Protein AF-A0A914ISB8-F1 (afdb_monomer)

Nearest PDB structures (foldseek):
  6ak3-assembly1_A  TM=4.353E-01  e=3.559E-01  Homo sapiens
  6ak3-assembly1_B  TM=4.414E-01  e=4.468E-01  Homo sapiens
  7aue-assembly1_R  TM=6.240E-01  e=4.555E+00  Homo sapiens

Secondary structure (DSSP, 8-state):
-HHHHHHHHHHHHHHHHHHHIIIIII-EEE-SSSSEEEE-SHHHHHHHHH-HHHHHHHHHHHHHHHHHHHHHHHHHHHHHHHHHHHHHH--HHHHHHHTSHHHHHHHHHHHHHHHHHHHHHHHHHBPPGGGHHHHHHHHHHHH-TTSSTT--TTPEEEEB-TT-HHHHHHHHHHHHHHHHHHHHHHHHHHHHHHHHHHTGGGS-HHHHHHHHHHHHHHHHHHHHHIIIIIHHHHHHHHHHHTT-TTHHHHHHHHHHHHHHHHHHHHHHHHHH-HHHHHHHIIIIIHHHHHH-GGG---GGGS-------------TTTTSS--

Sequence (323 aa):
MKEYRRFIALYTAFDGTLAFFLGILLQPRLYFPATGGVIQGVARDLYLWLGPEKGEPLVKMAMVGVVWMAVNVITCQDGALIYRFTVVATNQIYHDLIMRPIVVIVTVICDAFLCILFSVLCYISIADFKDVPQFQQVYLEMAGPHIFDGVPKDAIWIWYEQTGTKTLYFLTCILSGFLASEIFCLGLGFVILRTLKKNAANFSAKTYKLHQQLTILLILQLLTPIIFFIVPISASIFAMIFNLKYQKPADDIGFIFFSLYSSSNSSLTIIFVSPYRKFTWDHTFGLVTKWIPWCKRDTSLAVILPQKSTGFTINSQNMRNMN

Mean predicted aligned error: 8.87 Å

Foldseek 3Di:
DVVLVVLVVQLCVLVVQLCCLCPAVFVWQDQPPAQKTWGDHPLLVVCVVVDQVVSVVVNLVSVLSNLLSVLSNLLSLLLSLQCLLCVLLVDVVSNCVCPPVVVVVVSVVVSVVSSVVLSVLSSVQWDRQVCVVVVVVVCCVLVDDCPCPPPPPSIRMTGGDSPPPSSVVSVCCVLVVLVVSLVVSLVSLVVSLVSLVVCVVVDDPVRSVQSNLVSVLSNVLSCLCCQLPNVLNVVRVVCVVVVPPCNRVSSVVSVVSVVCSVVVNVVSCCVRPVVNVVVCCCPVVVVVCVVPVVPPDDCPPPDPDPPDPDDPPPPPPPPPPDD

Structure (mmCIF, N/CA/C/O backbone):
data_AF-A0A914ISB8-F1
#
_entry.id   AF-A0A914ISB8-F1
#
loop_
_atom_site.group_PDB
_atom_site.id
_atom_site.type_symbol
_atom_site.label_atom_id
_atom_site.label_alt_id
_atom_site.label_comp_id
_atom_site.label_asym_id
_atom_site.label_entity_id
_atom_site.label_seq_id
_atom_site.pdbx_PDB_ins_code
_atom_site.Cartn_x
_atom_site.Cartn_y
_atom_site.Cartn_z
_atom_site.occupancy
_atom_site.B_iso_or_equiv
_atom_site.auth_seq_id
_atom_site.auth_comp_id
_atom_site.auth_asym_id
_atom_site.auth_atom_id
_atom_site.pdbx_PDB_model_num
ATOM 1 N N . MET A 1 1 ? -22.670 4.017 12.597 1.00 67.50 1 MET A N 1
ATOM 2 C CA . MET A 1 1 ? -22.539 2.677 11.953 1.00 67.50 1 MET A CA 1
ATOM 3 C C . MET A 1 1 ? -22.679 2.702 10.431 1.00 67.50 1 MET A C 1
ATOM 5 O O . MET A 1 1 ? -21.858 2.067 9.782 1.00 67.50 1 MET A O 1
ATOM 9 N N . LYS A 1 2 ? -23.681 3.377 9.836 1.00 77.50 2 LYS A N 1
ATOM 10 C CA . LYS A 1 2 ? -23.822 3.433 8.363 1.00 77.50 2 LYS A CA 1
ATOM 11 C C . LYS A 1 2 ? -22.608 4.077 7.673 1.00 77.50 2 LYS A C 1
ATOM 13 O O . LYS A 1 2 ? -22.158 3.551 6.665 1.00 77.50 2 LYS A O 1
ATOM 18 N N . GLU A 1 3 ? -22.048 5.145 8.241 1.00 74.88 3 GLU A N 1
ATOM 19 C CA . GLU A 1 3 ? -20.885 5.846 7.667 1.00 74.88 3 GLU A CA 1
ATOM 20 C C . GLU A 1 3 ? -19.617 4.992 7.698 1.00 74.88 3 GLU A C 1
ATOM 22 O O . GLU A 1 3 ? -18.963 4.837 6.675 1.00 74.88 3 GLU A O 1
ATOM 27 N N . TYR A 1 4 ? -19.322 4.336 8.826 1.00 74.75 4 TYR A N 1
ATOM 28 C CA . TYR A 1 4 ? -18.159 3.448 8.940 1.00 74.75 4 TYR A CA 1
ATOM 29 C C . TYR A 1 4 ? -18.153 2.325 7.895 1.00 74.75 4 TYR A C 1
ATOM 31 O O . TYR A 1 4 ? -17.112 1.990 7.336 1.00 74.75 4 TYR A O 1
ATOM 39 N N . ARG A 1 5 ? -19.333 1.770 7.581 1.00 78.94 5 ARG A N 1
ATOM 40 C CA . ARG A 1 5 ? -19.468 0.750 6.531 1.00 78.94 5 ARG A CA 1
ATOM 41 C C . ARG A 1 5 ? -19.076 1.278 5.152 1.00 78.94 5 ARG A C 1
ATOM 43 O O . ARG A 1 5 ? -18.534 0.507 4.373 1.00 78.94 5 ARG A O 1
ATOM 50 N N . ARG A 1 6 ? -19.329 2.559 4.856 1.00 79.00 6 ARG A N 1
ATOM 51 C CA . ARG A 1 6 ? -18.928 3.177 3.582 1.00 79.00 6 ARG A CA 1
ATOM 52 C C . ARG A 1 6 ? -17.410 3.270 3.474 1.00 79.00 6 ARG A C 1
ATOM 54 O O . ARG A 1 6 ? -16.876 2.869 2.451 1.00 79.00 6 ARG A O 1
ATOM 61 N N . PHE A 1 7 ? -16.732 3.712 4.536 1.00 75.50 7 PHE A N 1
ATOM 62 C CA . PHE A 1 7 ? -15.266 3.778 4.565 1.00 75.50 7 PHE A CA 1
ATOM 63 C C . PHE A 1 7 ? -14.624 2.406 4.371 1.00 75.50 7 PHE A C 1
ATOM 65 O O . PHE A 1 7 ? -13.745 2.267 3.530 1.00 75.50 7 PHE A O 1
ATOM 72 N N . ILE A 1 8 ? -15.104 1.382 5.086 1.00 77.50 8 ILE A N 1
ATOM 73 C CA . ILE A 1 8 ? -14.599 0.014 4.902 1.00 77.50 8 ILE A CA 1
ATOM 74 C C . ILE A 1 8 ? -14.852 -0.470 3.474 1.00 77.50 8 ILE A C 1
ATOM 76 O O . ILE A 1 8 ? -13.946 -1.013 2.859 1.00 77.50 8 ILE A O 1
ATOM 80 N N . ALA A 1 9 ? -16.062 -0.280 2.940 1.00 80.56 9 ALA A N 1
ATOM 81 C CA . ALA A 1 9 ? -16.390 -0.743 1.595 1.00 80.56 9 ALA A CA 1
ATOM 82 C C . ALA A 1 9 ? -15.520 -0.070 0.522 1.00 80.56 9 ALA A C 1
ATOM 84 O O . ALA A 1 9 ? -15.045 -0.757 -0.376 1.00 80.56 9 ALA A O 1
ATOM 85 N N . LEU A 1 10 ? -15.283 1.242 0.637 1.00 81.25 10 LEU A N 1
ATOM 86 C CA . LEU A 1 10 ? -14.394 1.982 -0.261 1.00 81.25 10 LEU A CA 1
ATOM 87 C C . LEU A 1 10 ? -12.947 1.506 -0.133 1.00 81.25 10 LEU A C 1
ATOM 89 O O . LEU A 1 10 ? -12.339 1.179 -1.145 1.00 81.25 10 LEU A O 1
ATOM 93 N N . TYR A 1 11 ? -12.431 1.384 1.093 1.00 83.19 11 TYR A N 1
ATOM 94 C CA . TYR A 1 11 ? -11.090 0.854 1.341 1.00 83.19 11 TYR A CA 1
ATOM 95 C C . TYR A 1 11 ? -10.914 -0.533 0.714 1.00 83.19 11 TYR A C 1
ATOM 97 O O . TYR A 1 11 ? -9.984 -0.746 -0.051 1.00 83.19 11 TYR A O 1
ATOM 105 N N . THR A 1 12 ? -11.840 -1.461 0.971 1.00 82.12 12 THR A N 1
ATOM 106 C CA . THR A 1 12 ? -11.790 -2.816 0.408 1.00 82.12 12 THR A CA 1
ATOM 107 C C . THR A 1 12 ? -11.905 -2.815 -1.116 1.00 82.12 12 THR A C 1
ATOM 109 O O . THR A 1 12 ? -11.242 -3.614 -1.771 1.00 82.12 12 THR A O 1
ATOM 112 N N . ALA A 1 13 ? -12.718 -1.929 -1.700 1.00 84.12 13 ALA A N 1
ATOM 113 C CA . ALA A 1 13 ? -12.826 -1.806 -3.150 1.00 84.12 13 ALA A CA 1
ATOM 114 C C . ALA A 1 13 ? -11.521 -1.291 -3.776 1.00 84.12 13 ALA A C 1
ATOM 116 O O . ALA A 1 13 ? -11.059 -1.865 -4.762 1.00 84.12 13 ALA A O 1
ATOM 117 N N . PHE A 1 14 ? -10.905 -0.256 -3.200 1.00 86.88 14 PHE A N 1
ATOM 118 C CA . PHE A 1 14 ? -9.635 0.280 -3.690 1.00 86.88 14 PHE A CA 1
ATOM 119 C C . PHE A 1 14 ? -8.475 -0.689 -3.476 1.00 86.88 14 PHE A C 1
ATOM 121 O O . PHE A 1 14 ? -7.698 -0.889 -4.401 1.00 86.88 14 PHE A O 1
ATOM 128 N N . ASP A 1 15 ? -8.398 -1.350 -2.322 1.00 82.56 15 ASP A N 1
ATOM 129 C CA . ASP A 1 15 ? -7.378 -2.364 -2.034 1.00 82.56 15 ASP A CA 1
ATOM 130 C C . ASP A 1 15 ? -7.512 -3.571 -2.974 1.00 82.56 15 ASP A C 1
ATOM 132 O O . ASP A 1 15 ? -6.545 -3.993 -3.604 1.00 82.56 15 ASP A O 1
ATOM 136 N N . GLY A 1 16 ? -8.739 -4.062 -3.183 1.00 82.94 16 GLY A N 1
ATOM 137 C CA . GLY A 1 16 ? -9.014 -5.121 -4.155 1.00 82.94 16 GLY A CA 1
ATOM 138 C C . GLY A 1 16 ? -8.680 -4.714 -5.594 1.00 82.94 16 GLY A C 1
ATOM 139 O O . GLY A 1 16 ? -8.128 -5.512 -6.350 1.00 82.94 16 GLY A O 1
ATOM 140 N N . THR A 1 17 ? -8.958 -3.461 -5.968 1.00 86.31 17 THR A N 1
ATOM 141 C CA . THR A 1 17 ? -8.598 -2.922 -7.288 1.00 86.31 17 THR A CA 1
ATOM 142 C C . THR A 1 17 ? -7.082 -2.803 -7.430 1.00 86.31 17 THR A C 1
ATOM 144 O O . THR A 1 17 ? -6.529 -3.245 -8.431 1.00 86.31 17 THR A O 1
ATOM 147 N N . LEU A 1 18 ? -6.380 -2.292 -6.418 1.00 87.62 18 LEU A N 1
ATOM 148 C CA . LEU A 1 18 ? -4.920 -2.226 -6.395 1.00 87.62 18 LEU A CA 1
ATOM 149 C C . LEU A 1 18 ? -4.300 -3.624 -6.534 1.00 87.62 18 LEU A C 1
ATOM 151 O O . LEU A 1 18 ? -3.405 -3.822 -7.356 1.00 87.62 18 LEU A O 1
ATOM 155 N N . ALA A 1 19 ? -4.816 -4.605 -5.792 1.00 86.06 19 ALA A N 1
ATOM 156 C CA . ALA A 1 19 ? -4.387 -5.995 -5.884 1.00 86.06 19 ALA A CA 1
ATOM 157 C C . ALA A 1 19 ? -4.639 -6.589 -7.280 1.00 86.06 19 ALA A C 1
ATOM 159 O O . ALA A 1 19 ? -3.784 -7.305 -7.796 1.00 86.06 19 ALA A O 1
ATOM 160 N N . PHE A 1 20 ? -5.761 -6.260 -7.927 1.00 87.62 20 PHE A N 1
ATOM 161 C CA . PHE A 1 20 ? -6.026 -6.649 -9.316 1.00 87.62 20 PHE A CA 1
ATOM 162 C C . PHE A 1 20 ? -5.008 -6.031 -10.285 1.00 87.62 20 PHE A C 1
ATOM 164 O O . PHE A 1 20 ? -4.450 -6.735 -11.131 1.00 87.62 20 PHE A O 1
ATOM 171 N N . PHE A 1 21 ? -4.719 -4.733 -10.143 1.00 89.38 21 PHE A N 1
ATOM 172 C CA . PHE A 1 21 ? -3.740 -4.046 -10.984 1.00 89.38 21 PHE A CA 1
ATOM 173 C C . PHE A 1 21 ? -2.342 -4.655 -10.833 1.00 89.38 21 PHE A C 1
ATOM 175 O O . PHE A 1 21 ? -1.693 -4.965 -11.830 1.00 89.38 21 PHE A O 1
ATOM 182 N N . LEU A 1 22 ? -1.891 -4.876 -9.598 1.00 86.69 22 LEU A N 1
ATOM 183 C CA . LEU A 1 22 ? -0.565 -5.424 -9.320 1.00 86.69 22 LEU A CA 1
ATOM 184 C C . LEU A 1 22 ? -0.465 -6.917 -9.646 1.00 86.69 22 LEU A C 1
ATOM 186 O O . LEU A 1 22 ? 0.524 -7.340 -10.229 1.00 86.69 22 LEU A O 1
ATOM 190 N N . GLY A 1 23 ? -1.470 -7.718 -9.293 1.00 85.56 23 GLY A N 1
ATOM 191 C CA . GLY A 1 23 ? -1.405 -9.179 -9.359 1.00 85.56 23 GLY A CA 1
ATOM 192 C C . GLY A 1 23 ? -1.879 -9.802 -10.671 1.00 85.56 23 GLY A C 1
ATOM 193 O O . GLY A 1 23 ? -1.498 -10.933 -10.959 1.00 85.56 23 GLY A O 1
ATOM 194 N N . ILE A 1 24 ? -2.703 -9.108 -11.463 1.00 89.88 24 ILE A N 1
ATOM 195 C CA . ILE A 1 24 ? -3.269 -9.646 -12.714 1.00 89.88 24 ILE A CA 1
ATOM 196 C C . ILE A 1 24 ? -2.929 -8.743 -13.897 1.00 89.88 24 ILE A C 1
ATOM 198 O O . ILE A 1 24 ? -2.401 -9.221 -14.901 1.00 89.88 24 ILE A O 1
ATOM 202 N N . LEU A 1 25 ? -3.226 -7.444 -13.799 1.00 91.88 25 LEU A N 1
ATOM 203 C CA . LEU A 1 25 ? -3.089 -6.549 -14.948 1.00 91.88 25 LEU A CA 1
ATOM 204 C C . LEU A 1 25 ? -1.622 -6.313 -15.315 1.00 91.88 25 LEU A C 1
ATOM 206 O O . LEU A 1 25 ? -1.254 -6.468 -16.473 1.00 91.88 25 LEU A O 1
ATOM 210 N N . LEU A 1 26 ? -0.787 -5.943 -14.346 1.00 90.75 26 LEU A N 1
ATOM 211 C CA . LEU A 1 26 ? 0.604 -5.575 -14.600 1.00 90.75 26 LEU A CA 1
ATOM 212 C C . LEU A 1 26 ? 1.586 -6.691 -14.251 1.00 90.75 26 LEU A C 1
ATOM 214 O O . LEU A 1 26 ? 2.509 -6.930 -15.025 1.00 90.75 26 LEU A O 1
ATOM 218 N N . GLN A 1 27 ? 1.413 -7.360 -13.107 1.00 89.62 27 GLN A N 1
ATOM 219 C CA . GLN A 1 27 ? 2.428 -8.262 -12.540 1.0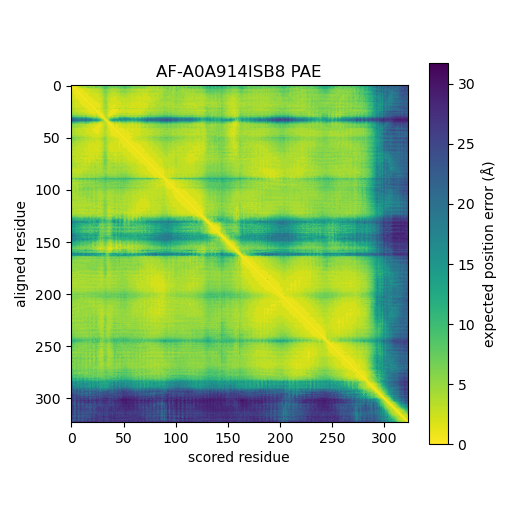0 89.62 27 GLN A CA 1
ATOM 220 C C . GLN A 1 27 ? 3.838 -7.667 -12.664 1.00 89.62 27 GLN A C 1
ATOM 222 O O . GLN A 1 27 ? 4.691 -8.229 -13.359 1.00 89.62 27 GLN A O 1
ATOM 227 N N . PRO A 1 28 ? 4.071 -6.475 -12.080 1.00 86.50 28 PRO A N 1
ATOM 228 C CA . PRO A 1 28 ? 5.339 -5.797 -12.242 1.00 86.50 28 PRO A CA 1
ATOM 229 C C . PRO A 1 28 ? 6.414 -6.584 -11.495 1.00 86.50 28 PRO A C 1
ATOM 231 O O . PRO A 1 28 ? 6.341 -6.780 -10.282 1.00 86.50 28 PRO A O 1
ATOM 234 N N . ARG A 1 29 ? 7.449 -7.001 -12.215 1.00 83.19 29 ARG A N 1
ATOM 235 C CA . ARG A 1 29 ? 8.690 -7.487 -11.624 1.00 83.19 29 ARG A CA 1
ATOM 236 C C . ARG A 1 29 ? 9.683 -6.339 -11.664 1.00 83.19 29 ARG A C 1
ATOM 238 O O . ARG A 1 29 ? 10.311 -6.072 -12.685 1.00 83.19 29 ARG A O 1
ATOM 245 N N . LEU A 1 30 ? 9.728 -5.609 -10.556 1.00 78.06 30 LEU A N 1
ATOM 246 C CA . LEU A 1 30 ? 10.648 -4.496 -10.366 1.00 78.06 30 LEU A CA 1
ATOM 247 C C . LEU A 1 30 ? 12.058 -5.054 -10.193 1.00 78.06 30 LEU A C 1
ATOM 249 O O . LEU A 1 30 ? 12.267 -5.956 -9.383 1.00 78.06 30 LEU A O 1
ATOM 253 N N . TYR A 1 31 ? 13.008 -4.513 -10.945 1.00 72.19 31 TYR A N 1
ATOM 254 C CA . TYR A 1 31 ? 14.418 -4.815 -10.751 1.00 72.19 31 TYR A CA 1
ATOM 255 C C . TYR A 1 31 ? 15.014 -3.650 -10.011 1.00 72.19 31 TYR A C 1
ATOM 257 O O . TYR A 1 31 ? 15.406 -2.679 -10.636 1.00 72.19 31 TYR A O 1
ATOM 265 N N . PHE A 1 32 ? 15.045 -3.704 -8.689 1.00 59.34 32 PHE A N 1
ATOM 266 C CA . PHE A 1 32 ? 15.733 -2.652 -7.972 1.00 59.34 32 PHE A CA 1
ATOM 267 C C . PHE A 1 32 ? 17.245 -2.771 -8.167 1.00 59.34 32 PHE A C 1
ATOM 269 O O . PHE A 1 32 ? 17.770 -3.640 -8.861 1.00 59.34 32 PHE A O 1
ATOM 276 N N . PRO A 1 33 ? 17.976 -1.765 -7.710 1.00 52.38 33 PRO A N 1
ATOM 277 C CA . PRO A 1 33 ? 17.785 -0.359 -8.005 1.00 52.38 33 PRO A CA 1
ATOM 278 C C . PRO A 1 33 ?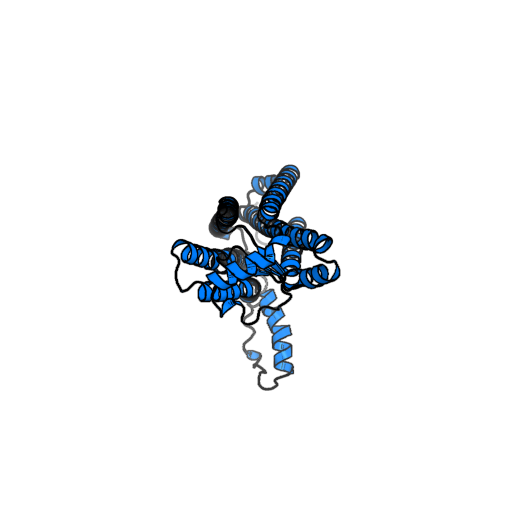 17.821 0.008 -9.501 1.00 52.38 33 PRO A C 1
ATOM 280 O O . PRO A 1 33 ? 17.842 1.198 -9.814 1.00 52.38 33 PRO A O 1
ATOM 283 N N . ALA A 1 34 ? 17.855 -0.941 -10.445 1.00 54.22 34 ALA A N 1
ATOM 284 C CA . ALA A 1 34 ? 17.646 -0.577 -11.839 1.00 54.22 34 ALA A CA 1
ATOM 285 C C . ALA A 1 34 ? 16.333 0.203 -11.959 1.00 54.22 34 ALA A C 1
ATOM 287 O O . ALA A 1 34 ? 15.306 -0.133 -11.376 1.00 54.22 34 ALA A O 1
ATOM 288 N N . THR A 1 35 ? 16.373 1.347 -12.618 1.00 65.00 35 THR A N 1
ATOM 289 C CA . THR A 1 35 ? 15.198 2.193 -12.752 1.00 65.00 35 THR A CA 1
ATOM 290 C C . THR A 1 35 ? 14.298 1.578 -13.794 1.00 65.00 35 THR A C 1
ATOM 292 O O . THR A 1 35 ? 14.179 2.055 -14.906 1.00 65.00 35 THR A O 1
ATOM 295 N N . GLY A 1 36 ? 13.683 0.459 -13.463 1.00 74.06 36 GLY A N 1
ATOM 296 C CA . GLY A 1 36 ? 12.888 -0.279 -14.403 1.00 74.06 36 GLY A CA 1
ATOM 297 C C . GLY A 1 36 ? 12.311 -1.543 -13.812 1.00 74.06 36 GLY A C 1
ATOM 298 O O . GLY A 1 36 ? 12.543 -1.935 -12.668 1.00 74.06 36 GLY A O 1
ATOM 299 N N . GLY A 1 37 ? 11.503 -2.183 -14.626 1.00 82.06 37 GLY A N 1
ATOM 300 C CA . GLY A 1 37 ? 10.855 -3.431 -14.294 1.00 82.06 37 GLY A CA 1
ATOM 301 C C . GLY A 1 37 ? 10.370 -4.091 -15.561 1.00 82.06 37 GLY A C 1
ATOM 302 O O . GLY A 1 37 ? 10.339 -3.472 -16.623 1.00 82.06 37 GLY A O 1
ATOM 303 N N . VAL A 1 38 ? 9.960 -5.343 -15.441 1.00 85.88 38 VAL A N 1
ATOM 304 C CA . VAL A 1 38 ? 9.214 -6.003 -16.506 1.00 85.88 38 VAL A CA 1
ATOM 305 C C . VAL A 1 38 ? 7.756 -6.157 -16.127 1.00 85.88 38 VAL A C 1
ATOM 307 O O . VAL A 1 38 ? 7.428 -6.481 -14.987 1.00 85.88 38 VAL A O 1
ATOM 310 N N . ILE A 1 39 ? 6.879 -5.936 -17.096 1.00 89.94 39 ILE A N 1
ATOM 311 C CA . ILE A 1 39 ? 5.450 -6.234 -16.984 1.00 89.94 39 ILE A CA 1
ATOM 312 C C . ILE A 1 39 ? 5.226 -7.641 -17.516 1.00 89.94 39 ILE A C 1
ATOM 314 O O . ILE A 1 39 ? 5.631 -7.951 -18.640 1.00 89.94 39 ILE A O 1
ATOM 318 N N . GLN A 1 40 ? 4.574 -8.480 -16.714 1.00 89.69 40 GLN A N 1
ATOM 319 C CA . GLN A 1 40 ? 4.279 -9.872 -17.066 1.00 89.69 40 GLN A CA 1
ATOM 320 C C . GLN A 1 40 ? 2.777 -10.180 -17.135 1.00 89.69 40 GLN A C 1
ATOM 322 O O . GLN A 1 40 ? 2.406 -11.246 -17.613 1.00 89.69 40 GLN A O 1
ATOM 327 N N . GLY A 1 41 ? 1.921 -9.257 -16.687 1.00 91.75 41 GLY A N 1
ATOM 328 C CA . GLY A 1 41 ? 0.475 -9.462 -16.605 1.00 91.75 41 GLY A CA 1
ATOM 329 C C . GLY A 1 41 ? -0.266 -9.236 -17.925 1.00 91.75 41 GLY A C 1
ATOM 330 O O . GLY A 1 41 ? 0.334 -9.058 -18.981 1.00 91.75 41 GLY A O 1
ATOM 331 N N . VAL A 1 42 ? -1.597 -9.160 -17.855 1.00 94.56 42 VAL A N 1
ATOM 332 C CA . VAL A 1 42 ? -2.493 -8.975 -19.020 1.00 94.56 42 VAL A CA 1
ATOM 333 C C . VAL A 1 42 ? -2.133 -7.751 -19.875 1.00 94.56 42 VAL A C 1
ATOM 335 O O . VAL A 1 42 ? -2.302 -7.766 -21.094 1.00 94.56 42 VAL A O 1
ATOM 338 N N . ALA A 1 43 ? -1.606 -6.686 -19.266 1.00 93.69 43 ALA A N 1
ATOM 339 C CA . ALA A 1 43 ? -1.147 -5.499 -19.982 1.00 93.69 43 ALA A CA 1
ATOM 340 C C . ALA A 1 43 ? -0.031 -5.819 -20.992 1.00 93.69 43 ALA A C 1
ATOM 342 O O . ALA A 1 43 ? 0.037 -5.171 -22.037 1.00 93.69 43 ALA A O 1
ATOM 343 N N . ARG A 1 44 ? 0.799 -6.838 -20.723 1.00 92.38 44 ARG A N 1
ATOM 344 C CA . ARG A 1 44 ? 1.804 -7.318 -21.675 1.00 92.38 44 ARG A CA 1
ATOM 345 C C . ARG A 1 44 ? 1.171 -7.947 -22.896 1.00 92.38 44 ARG A C 1
ATOM 347 O O . ARG A 1 44 ? 1.509 -7.573 -24.015 1.00 92.38 44 ARG A O 1
ATOM 354 N N . ASP A 1 45 ? 0.239 -8.864 -22.685 1.00 93.81 45 ASP A N 1
ATOM 355 C CA . ASP A 1 45 ? -0.408 -9.573 -23.787 1.00 93.81 45 ASP A CA 1
ATOM 356 C C . ASP A 1 45 ? -1.188 -8.591 -24.677 1.00 93.81 45 ASP A C 1
ATOM 358 O O . ASP A 1 45 ? -1.133 -8.675 -25.904 1.00 93.81 45 ASP A O 1
ATOM 362 N N . LEU A 1 46 ? -1.830 -7.585 -24.069 1.00 94.56 46 LEU A N 1
ATOM 363 C CA . LEU A 1 46 ? -2.497 -6.502 -24.794 1.00 94.56 46 LEU A CA 1
ATOM 364 C C . LEU A 1 46 ? -1.523 -5.616 -25.572 1.00 94.56 46 LEU A C 1
ATOM 366 O O . LEU A 1 46 ? -1.821 -5.252 -26.706 1.00 94.56 46 LEU A O 1
ATOM 370 N N . TYR A 1 47 ? -0.371 -5.271 -25.000 1.00 93.50 47 TYR A N 1
ATOM 371 C CA . TYR A 1 47 ? 0.655 -4.506 -25.708 1.00 93.50 47 TYR A CA 1
ATOM 372 C C . TYR A 1 47 ? 1.191 -5.271 -26.923 1.00 93.50 47 TYR A C 1
ATOM 374 O O . TYR A 1 47 ? 1.290 -4.700 -28.008 1.00 93.50 47 TYR A O 1
ATOM 382 N N . LEU A 1 48 ? 1.485 -6.568 -26.767 1.00 91.06 48 LEU A N 1
ATOM 383 C CA . LEU A 1 48 ? 1.950 -7.420 -27.866 1.00 91.06 48 LEU A CA 1
ATOM 384 C C . LEU A 1 48 ? 0.886 -7.544 -28.967 1.00 91.06 48 LEU A C 1
ATOM 386 O O . LEU A 1 48 ? 1.225 -7.536 -30.147 1.00 91.06 48 LEU A O 1
ATOM 390 N N . TRP A 1 49 ? -0.394 -7.607 -28.591 1.00 95.19 49 TRP A N 1
ATOM 391 C CA . TRP A 1 49 ? -1.513 -7.671 -29.533 1.00 95.19 49 TRP A CA 1
ATOM 392 C C . TRP A 1 49 ? -1.775 -6.344 -30.267 1.00 95.19 49 TRP A C 1
ATOM 394 O O . TRP A 1 49 ? -2.022 -6.341 -31.472 1.00 95.19 49 TRP A O 1
ATOM 404 N N . LEU A 1 50 ? -1.720 -5.212 -29.560 1.00 95.50 50 LEU A N 1
ATOM 405 C CA . LEU A 1 50 ? -2.003 -3.879 -30.109 1.00 95.50 50 LEU A CA 1
ATOM 406 C C . LEU A 1 50 ? -0.836 -3.280 -30.906 1.00 95.50 50 LEU A C 1
ATOM 408 O O . LEU A 1 50 ? -1.048 -2.357 -31.699 1.00 95.50 50 LEU A O 1
ATOM 412 N N . GLY A 1 51 ? 0.377 -3.781 -30.677 1.00 92.25 51 GLY A N 1
ATOM 413 C CA . GLY A 1 51 ? 1.621 -3.209 -31.175 1.00 92.25 51 GLY A CA 1
ATOM 414 C C . GLY A 1 51 ? 2.094 -1.995 -30.355 1.00 92.25 51 GLY A C 1
ATOM 415 O O . GLY A 1 51 ? 1.315 -1.413 -29.595 1.00 92.25 51 GLY A O 1
ATOM 416 N N . PRO A 1 52 ? 3.364 -1.571 -30.514 1.00 89.12 52 PRO A N 1
ATOM 417 C CA . PRO A 1 52 ? 3.988 -0.564 -29.648 1.00 89.12 52 PRO A CA 1
ATOM 418 C C . PRO A 1 52 ? 3.248 0.777 -29.598 1.00 89.12 52 PRO A C 1
ATOM 420 O O . PRO A 1 52 ? 3.030 1.313 -28.517 1.00 89.12 52 PRO A O 1
ATOM 423 N N . GLU A 1 53 ? 2.789 1.288 -30.747 1.00 90.94 53 GLU A N 1
ATOM 424 C CA . GLU A 1 53 ? 2.150 2.612 -30.842 1.00 90.94 53 GLU A CA 1
ATOM 425 C C . GLU A 1 53 ? 0.872 2.735 -30.003 1.00 90.94 53 GLU A C 1
ATOM 427 O O . GLU A 1 53 ? 0.577 3.799 -29.461 1.00 90.94 53 GLU A O 1
ATOM 432 N N . LYS A 1 54 ? 0.104 1.645 -29.892 1.00 93.19 54 LYS A N 1
ATOM 433 C CA . LYS A 1 54 ? -1.159 1.606 -29.141 1.00 93.19 54 LYS A CA 1
ATOM 434 C C . LYS A 1 54 ? -0.999 0.973 -27.760 1.00 93.19 54 LYS A C 1
ATOM 436 O O . LYS A 1 54 ? -1.740 1.317 -26.842 1.00 93.19 54 LYS A O 1
ATOM 441 N N . GLY A 1 55 ? -0.048 0.054 -27.611 1.00 91.50 55 GLY A N 1
ATOM 442 C CA . GLY A 1 55 ? 0.226 -0.651 -26.367 1.00 91.50 55 GLY A CA 1
ATOM 443 C C . GLY A 1 55 ? 0.943 0.210 -25.329 1.00 91.50 55 GLY A C 1
ATOM 444 O O . GLY A 1 55 ? 0.635 0.109 -24.144 1.00 91.50 55 GLY A O 1
ATOM 445 N N . GLU A 1 56 ? 1.885 1.063 -25.737 1.00 90.25 56 GLU A N 1
ATOM 446 C CA . GLU A 1 56 ? 2.673 1.880 -24.803 1.00 90.25 56 GLU A CA 1
ATOM 447 C C . GLU A 1 56 ? 1.799 2.817 -23.942 1.00 90.25 56 GLU A C 1
ATOM 449 O O . GLU A 1 56 ? 1.921 2.772 -22.712 1.00 90.25 56 GLU A O 1
ATOM 454 N N . PRO A 1 57 ? 0.864 3.607 -24.514 1.00 91.31 57 PRO A N 1
ATOM 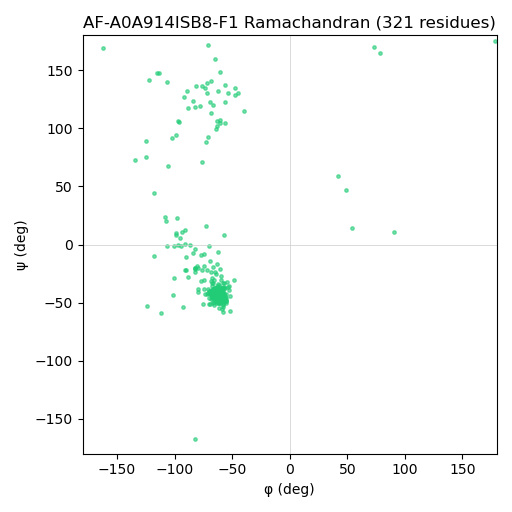455 C CA . PRO A 1 57 ? -0.040 4.429 -23.715 1.00 91.31 57 PRO A CA 1
ATOM 456 C C . PRO A 1 57 ? -0.884 3.603 -22.742 1.00 91.31 57 PRO A C 1
ATOM 458 O O . PRO A 1 57 ? -1.101 4.031 -21.612 1.00 91.31 57 PRO A O 1
ATOM 461 N N . LEU A 1 58 ? -1.329 2.406 -23.142 1.00 92.00 58 LEU A N 1
ATOM 462 C CA . LEU A 1 58 ? -2.106 1.508 -22.282 1.00 92.00 58 LEU A CA 1
ATOM 463 C C . LEU A 1 58 ? -1.293 1.071 -21.058 1.00 92.00 58 LEU A C 1
ATOM 465 O O . LEU A 1 58 ? -1.789 1.124 -19.933 1.00 92.00 58 LEU A O 1
ATOM 469 N N . VAL A 1 59 ? -0.041 0.670 -21.277 1.00 90.12 59 VAL A N 1
ATOM 470 C CA . VAL A 1 59 ? 0.886 0.285 -20.212 1.00 90.12 59 VAL A CA 1
ATOM 471 C C . VAL A 1 59 ? 1.147 1.461 -19.267 1.00 90.12 59 VAL A C 1
ATOM 473 O O . VAL A 1 59 ? 0.968 1.316 -18.056 1.00 90.12 59 VAL A O 1
ATOM 476 N N . LYS A 1 60 ? 1.491 2.641 -19.803 1.00 90.44 60 LYS A N 1
ATOM 477 C CA . LYS A 1 60 ? 1.706 3.864 -19.009 1.00 90.44 60 LYS A CA 1
ATOM 478 C C . LYS A 1 60 ? 0.456 4.221 -18.187 1.00 90.44 60 LYS A C 1
ATOM 480 O O . LYS A 1 60 ? 0.562 4.504 -16.996 1.00 90.44 60 LYS A O 1
ATOM 485 N N . MET A 1 61 ? -0.737 4.122 -18.777 1.00 90.38 61 MET A N 1
ATOM 486 C CA . MET A 1 61 ? -2.010 4.356 -18.082 1.00 90.38 61 MET A CA 1
ATOM 487 C C . MET A 1 61 ? -2.292 3.326 -16.983 1.00 90.38 61 MET A C 1
ATOM 489 O O . MET A 1 61 ? -2.802 3.688 -15.924 1.00 90.38 61 MET A O 1
ATOM 493 N N . ALA A 1 62 ? -1.945 2.054 -17.189 1.00 91.06 62 ALA A N 1
ATOM 494 C CA . ALA A 1 62 ? -2.091 1.031 -16.159 1.00 91.06 62 ALA A CA 1
ATOM 495 C C . ALA A 1 62 ? -1.161 1.298 -14.961 1.00 91.06 62 ALA A C 1
ATOM 497 O O . ALA A 1 62 ? -1.582 1.144 -13.813 1.00 91.06 62 ALA A O 1
ATOM 498 N N . MET A 1 63 ? 0.067 1.766 -15.206 1.00 88.81 63 MET A N 1
ATOM 499 C CA . MET A 1 63 ? 0.993 2.184 -14.146 1.00 88.81 63 MET A CA 1
ATOM 500 C C . MET A 1 63 ? 0.493 3.409 -13.378 1.00 88.81 63 MET A C 1
ATOM 502 O O . MET A 1 63 ? 0.509 3.414 -12.148 1.00 88.81 63 MET A O 1
ATOM 506 N N . VAL A 1 64 ? -0.026 4.410 -14.091 1.00 89.75 64 VAL A N 1
ATOM 507 C CA . VAL A 1 64 ? -0.733 5.547 -13.487 1.00 89.75 64 VAL A CA 1
ATOM 508 C C . VAL A 1 64 ? -1.893 5.060 -12.613 1.00 89.75 64 VAL A C 1
ATOM 510 O O . VAL A 1 64 ? -2.053 5.523 -11.486 1.00 89.75 64 VAL A O 1
ATOM 513 N N . GLY A 1 65 ? -2.651 4.068 -13.085 1.00 89.88 65 GLY A N 1
ATOM 514 C CA . GLY A 1 65 ? -3.715 3.424 -12.319 1.00 89.88 65 GLY A CA 1
ATOM 515 C C . GLY A 1 65 ? -3.232 2.814 -11.000 1.00 89.88 65 GLY A C 1
ATOM 516 O O . GLY A 1 65 ? -3.891 2.995 -9.981 1.00 89.88 65 GLY A O 1
ATOM 517 N N . VAL A 1 66 ? -2.063 2.161 -10.972 1.00 89.00 66 VAL A N 1
ATOM 518 C CA . VAL A 1 66 ? -1.469 1.651 -9.718 1.00 89.00 66 VAL A CA 1
ATOM 519 C C . VAL A 1 66 ? -1.198 2.779 -8.736 1.00 89.00 66 VAL A C 1
ATOM 521 O O . VAL A 1 66 ? -1.592 2.676 -7.577 1.00 89.00 66 VAL A O 1
ATOM 524 N N . VAL A 1 67 ? -0.546 3.852 -9.190 1.00 88.62 67 VAL A N 1
ATOM 525 C CA . VAL A 1 67 ? -0.215 5.001 -8.334 1.00 88.62 67 VAL A CA 1
ATOM 526 C C . VAL A 1 67 ? -1.489 5.643 -7.790 1.00 88.62 67 VAL A C 1
ATOM 528 O O . VAL A 1 67 ? -1.593 5.887 -6.590 1.00 88.62 67 VAL A O 1
ATOM 531 N N . TRP A 1 68 ? -2.492 5.833 -8.648 1.00 90.31 68 TRP A N 1
ATOM 532 C CA . TRP A 1 68 ? -3.801 6.350 -8.260 1.00 90.31 68 TRP A CA 1
ATOM 533 C C . TRP A 1 68 ? -4.463 5.489 -7.177 1.00 90.31 68 TRP A C 1
ATOM 535 O O . TRP A 1 68 ? -4.919 6.006 -6.154 1.00 90.31 68 TRP A O 1
ATOM 545 N N . MET A 1 69 ? -4.508 4.169 -7.378 1.00 89.69 69 MET A N 1
ATOM 546 C CA . MET A 1 69 ? -5.125 3.251 -6.419 1.00 89.69 69 MET A CA 1
ATOM 547 C C . MET A 1 69 ? -4.342 3.191 -5.106 1.00 89.69 69 MET A C 1
ATOM 549 O O . MET A 1 69 ? -4.958 3.175 -4.045 1.00 89.69 69 MET A O 1
ATOM 553 N N . ALA A 1 70 ? -3.008 3.225 -5.149 1.00 87.31 70 ALA A N 1
ATOM 554 C CA . ALA A 1 70 ? -2.171 3.240 -3.952 1.00 87.31 70 ALA A CA 1
ATOM 555 C C . ALA A 1 70 ? -2.447 4.471 -3.075 1.00 87.31 70 ALA A C 1
ATOM 557 O O . ALA A 1 70 ? -2.644 4.328 -1.869 1.00 87.31 70 ALA A O 1
ATOM 558 N N . VAL A 1 71 ? -2.538 5.662 -3.679 1.00 88.44 71 VAL A N 1
ATOM 559 C CA . VAL A 1 71 ? -2.884 6.894 -2.950 1.00 88.44 71 VAL A CA 1
ATOM 560 C C . VAL A 1 71 ? -4.282 6.781 -2.329 1.00 88.44 71 VAL A C 1
ATOM 562 O O . VAL A 1 71 ? -4.431 7.022 -1.134 1.00 88.44 71 VAL A O 1
ATOM 565 N N . ASN A 1 72 ? -5.281 6.302 -3.081 1.00 89.00 72 ASN A N 1
ATOM 566 C CA . ASN A 1 72 ? -6.644 6.115 -2.560 1.00 89.00 72 ASN A CA 1
ATOM 567 C C . ASN A 1 72 ? -6.705 5.121 -1.387 1.00 89.00 72 ASN A C 1
ATOM 569 O O . ASN A 1 72 ? -7.456 5.338 -0.433 1.00 89.00 72 ASN A O 1
ATOM 573 N N . VAL A 1 73 ? -5.928 4.032 -1.435 1.00 87.38 73 VAL A N 1
ATOM 574 C CA . VAL A 1 73 ? -5.845 3.047 -0.342 1.00 87.38 73 VAL A CA 1
ATOM 575 C C . VAL A 1 73 ? -5.299 3.694 0.932 1.00 87.38 73 VAL A C 1
ATOM 577 O O . VAL A 1 73 ? -5.908 3.528 1.993 1.00 87.38 73 VAL A O 1
ATOM 580 N N . ILE A 1 74 ? -4.214 4.470 0.827 1.00 87.44 74 ILE A N 1
ATOM 581 C CA . ILE A 1 74 ? -3.613 5.192 1.962 1.00 87.44 74 ILE A CA 1
ATOM 582 C C . ILE A 1 74 ? -4.611 6.206 2.529 1.00 87.44 74 ILE A C 1
ATOM 584 O O . ILE A 1 74 ? -4.911 6.185 3.720 1.00 87.44 74 ILE A O 1
ATOM 588 N N . THR A 1 75 ? -5.230 7.027 1.681 1.00 87.94 75 THR A N 1
ATOM 589 C CA . THR A 1 75 ? -6.222 8.017 2.125 1.00 87.94 75 THR A CA 1
ATOM 590 C C . THR A 1 75 ? -7.417 7.362 2.822 1.00 87.94 75 THR A C 1
ATOM 592 O O . THR A 1 75 ? -7.900 7.849 3.850 1.00 87.94 75 THR A O 1
ATOM 595 N N . CYS A 1 76 ? -7.900 6.226 2.311 1.00 85.56 76 CYS A N 1
ATOM 596 C CA . CYS A 1 76 ? -8.988 5.482 2.945 1.00 85.56 76 CYS A CA 1
ATOM 597 C C . CYS A 1 76 ? -8.579 4.889 4.303 1.00 85.56 76 CYS A C 1
ATOM 599 O O . CYS A 1 76 ? -9.385 4.896 5.241 1.00 85.56 76 CYS A O 1
ATOM 601 N N . GLN A 1 77 ? -7.343 4.399 4.424 1.00 87.00 77 GLN A N 1
ATOM 602 C CA . GLN A 1 77 ? -6.771 3.915 5.681 1.00 87.00 77 GLN A CA 1
ATOM 603 C C . GLN A 1 77 ? -6.694 5.041 6.723 1.00 87.00 77 GLN A C 1
ATOM 605 O O . GLN A 1 77 ? -7.176 4.874 7.851 1.00 87.00 77 GLN A O 1
ATOM 610 N N . ASP A 1 78 ? -6.180 6.204 6.329 1.00 88.81 78 ASP A N 1
ATOM 611 C CA . ASP A 1 78 ? -6.047 7.387 7.182 1.00 88.81 78 ASP A CA 1
ATOM 612 C C . ASP A 1 78 ? -7.428 7.891 7.627 1.00 88.81 78 ASP A C 1
ATOM 614 O O . ASP A 1 78 ? -7.670 8.135 8.814 1.00 88.81 78 ASP A O 1
ATOM 618 N N . GLY A 1 79 ? -8.394 7.938 6.705 1.00 86.69 79 GLY A N 1
ATOM 619 C CA . GLY A 1 79 ? -9.787 8.274 7.003 1.00 86.69 79 GLY A CA 1
ATOM 620 C C . GLY A 1 79 ? -10.433 7.314 8.009 1.00 86.69 79 GLY A C 1
ATOM 621 O O . GLY A 1 79 ? -11.117 7.749 8.942 1.00 86.69 79 GLY A O 1
ATOM 622 N N . ALA A 1 80 ? -10.181 6.007 7.885 1.00 85.62 80 ALA A N 1
ATOM 623 C CA . ALA A 1 80 ? -10.685 5.007 8.826 1.00 85.62 80 ALA A CA 1
ATOM 624 C C . ALA A 1 80 ? -10.074 5.165 10.233 1.00 85.62 80 ALA A C 1
ATOM 626 O O . ALA A 1 80 ? -10.781 5.012 11.238 1.00 85.62 80 ALA A O 1
ATOM 627 N N . LEU A 1 81 ? -8.784 5.500 10.316 1.00 89.25 81 LEU A N 1
ATOM 628 C CA . LEU A 1 81 ? -8.080 5.807 11.564 1.00 89.25 81 LEU A CA 1
ATOM 629 C C . LEU A 1 81 ? -8.628 7.063 12.241 1.00 89.25 81 LEU A C 1
ATOM 631 O O . LEU A 1 81 ? -8.939 7.032 13.435 1.00 89.25 81 LEU A O 1
ATOM 635 N N . ILE A 1 82 ? -8.801 8.141 11.476 1.00 90.00 82 ILE A N 1
ATOM 636 C CA . ILE A 1 82 ? -9.364 9.408 11.950 1.00 90.00 82 ILE A CA 1
ATOM 637 C C . ILE A 1 82 ? -10.786 9.188 12.471 1.00 90.00 82 ILE A C 1
ATOM 639 O O . ILE A 1 82 ? -11.097 9.572 13.602 1.00 90.00 82 ILE A O 1
ATOM 643 N N . TYR A 1 83 ? -11.635 8.492 11.710 1.00 88.06 83 TYR A N 1
ATOM 644 C CA . TYR A 1 83 ? -12.978 8.136 12.166 1.00 88.06 83 TYR A CA 1
ATOM 645 C C . TYR A 1 83 ? -12.928 7.375 13.494 1.00 88.06 83 TYR A C 1
ATOM 647 O O . TYR A 1 83 ? -13.612 7.728 14.456 1.00 88.06 83 TYR A O 1
ATOM 655 N N . ARG A 1 84 ? -12.071 6.358 13.592 1.00 87.62 84 ARG A N 1
ATOM 656 C CA . ARG A 1 84 ? -11.932 5.572 14.817 1.00 87.62 84 ARG A CA 1
ATOM 657 C C . ARG A 1 84 ? -11.471 6.415 16.004 1.00 87.62 84 ARG A C 1
ATOM 659 O O . ARG A 1 84 ? -11.969 6.211 17.113 1.00 87.62 84 ARG A O 1
ATOM 666 N N . PHE A 1 85 ? -10.557 7.355 15.783 1.00 91.00 85 PHE A N 1
ATOM 667 C CA . PHE A 1 85 ? -10.139 8.306 16.804 1.00 91.00 85 PHE A CA 1
ATOM 668 C C . PHE A 1 85 ? -11.325 9.115 17.335 1.00 91.00 85 PHE A C 1
ATOM 670 O O . PHE A 1 85 ? -11.500 9.170 18.553 1.00 91.00 85 PHE A O 1
ATOM 677 N N . THR A 1 86 ? -12.190 9.650 16.465 1.00 89.75 86 THR A N 1
ATOM 678 C CA . THR A 1 86 ? -13.374 10.408 16.918 1.00 89.75 86 THR A CA 1
ATOM 679 C C . THR A 1 86 ? -14.308 9.587 17.797 1.00 89.75 86 THR A C 1
ATOM 681 O O . THR A 1 86 ? -14.778 10.079 18.821 1.00 89.75 86 THR A O 1
ATOM 684 N N . VAL A 1 87 ? -14.515 8.312 17.452 1.00 87.12 87 VAL A N 1
ATOM 685 C CA . VAL A 1 87 ? -15.384 7.405 18.212 1.00 87.12 87 VAL A CA 1
ATOM 686 C C . VAL A 1 87 ? -14.807 7.127 19.602 1.00 87.12 87 VAL A C 1
ATOM 688 O O . VAL A 1 87 ? -15.540 7.113 20.587 1.00 87.12 87 VAL A O 1
ATOM 691 N N . VAL A 1 88 ? -13.490 6.928 19.708 1.00 88.75 88 VAL A N 1
ATOM 692 C CA . VAL A 1 88 ? -12.820 6.622 20.985 1.00 88.75 88 VAL A CA 1
ATOM 693 C C . VAL A 1 88 ? -12.642 7.866 21.863 1.00 88.75 88 VAL A C 1
ATOM 695 O O . VAL A 1 88 ? -12.674 7.757 23.091 1.00 88.75 88 VAL A O 1
ATOM 698 N N . ALA A 1 89 ? -12.471 9.044 21.260 1.00 88.44 89 ALA A N 1
ATOM 699 C CA . ALA A 1 89 ? -12.284 10.302 21.978 1.00 88.44 89 ALA A CA 1
ATOM 700 C C . ALA A 1 89 ? -13.539 10.785 22.716 1.00 88.44 89 ALA A C 1
ATOM 702 O O . ALA A 1 89 ? -13.426 11.663 23.568 1.00 88.44 89 ALA A O 1
ATOM 703 N N . THR A 1 90 ? -14.722 10.229 22.423 1.00 85.88 90 THR A N 1
ATOM 704 C CA . THR A 1 90 ? -16.016 10.614 23.029 1.00 85.88 90 THR A CA 1
ATOM 705 C C . THR A 1 90 ? -16.351 12.110 22.916 1.00 85.88 90 THR A C 1
ATOM 707 O O . THR A 1 90 ? -17.254 12.599 23.584 1.00 85.88 90 THR A O 1
ATOM 710 N N . ASN A 1 91 ? -15.639 12.850 22.062 1.00 88.19 91 ASN A N 1
ATOM 711 C CA . ASN A 1 91 ? -15.860 14.270 21.844 1.00 88.19 91 ASN A CA 1
ATOM 712 C C . ASN A 1 91 ? -16.733 14.454 20.601 1.00 88.19 91 ASN A C 1
ATOM 714 O O . ASN A 1 91 ? -16.264 14.297 19.469 1.00 88.19 91 ASN A O 1
ATOM 718 N N . GLN A 1 92 ? -17.996 14.809 20.837 1.00 88.31 92 GLN A N 1
ATOM 719 C CA . GLN A 1 92 ? -18.989 15.025 19.790 1.00 88.31 92 GLN A CA 1
ATOM 720 C C . GLN A 1 92 ? -18.539 16.088 18.777 1.00 88.31 92 GLN A C 1
ATOM 722 O O . GLN A 1 92 ? -18.789 15.933 17.589 1.00 88.31 92 GLN A O 1
ATOM 727 N N . ILE A 1 93 ? -17.786 17.107 19.210 1.00 90.94 93 ILE A N 1
ATOM 728 C CA . ILE A 1 93 ? -17.303 18.185 18.335 1.00 90.94 93 ILE A CA 1
ATOM 729 C C . ILE A 1 93 ? -16.373 17.632 17.251 1.00 90.94 93 ILE A C 1
ATOM 731 O O . ILE A 1 93 ? -16.505 18.007 16.089 1.00 90.94 93 ILE A O 1
ATOM 735 N N . TYR A 1 94 ? -15.451 16.725 17.597 1.00 89.69 94 TYR A N 1
ATOM 736 C CA . TYR A 1 94 ? -14.547 16.127 16.607 1.00 89.69 94 TYR A CA 1
ATOM 737 C C . TYR A 1 94 ? -15.287 15.212 15.640 1.00 89.69 94 TYR A C 1
ATOM 739 O O . TYR A 1 94 ? -15.013 15.243 14.442 1.00 89.69 94 TYR A O 1
ATOM 747 N N . HIS A 1 95 ? -16.228 14.419 16.154 1.00 89.38 95 HIS A N 1
ATOM 748 C CA . HIS A 1 95 ? -17.062 13.562 15.321 1.00 89.38 95 HIS A CA 1
ATOM 749 C C . HIS A 1 95 ? -17.878 14.394 14.324 1.00 89.38 95 HIS A C 1
ATOM 751 O O . HIS A 1 95 ? -17.827 14.140 13.122 1.00 89.38 95 HIS A O 1
ATOM 757 N N . ASP A 1 96 ? -18.565 15.429 14.806 1.00 91.31 96 ASP A N 1
ATOM 758 C CA . ASP A 1 96 ? -19.400 16.293 13.978 1.00 91.31 96 ASP A CA 1
ATOM 759 C C . ASP A 1 96 ? -18.568 17.072 12.965 1.00 91.31 96 ASP A C 1
ATOM 761 O O . ASP A 1 96 ? -19.004 17.211 11.829 1.00 91.31 96 ASP A O 1
ATOM 765 N N . LEU A 1 97 ? -17.371 17.545 13.345 1.00 91.38 97 LEU A N 1
ATOM 766 C CA . LEU A 1 97 ? -16.439 18.229 12.448 1.00 91.38 97 LEU A CA 1
ATOM 767 C C . LEU A 1 97 ? -15.999 17.322 11.294 1.00 91.38 97 LEU A C 1
ATOM 769 O O . LEU A 1 97 ? -16.094 17.724 10.138 1.00 91.38 97 LEU A O 1
ATOM 773 N N . ILE A 1 98 ? -15.548 16.104 11.599 1.00 88.50 98 ILE A N 1
ATOM 774 C CA . ILE A 1 98 ? -15.047 15.150 10.598 1.00 88.50 98 ILE A CA 1
ATOM 775 C C . ILE A 1 98 ? -16.170 14.642 9.692 1.00 88.50 98 ILE A C 1
ATOM 777 O O . ILE A 1 98 ? -15.945 14.404 8.508 1.00 88.50 98 ILE A O 1
ATOM 781 N N . MET A 1 99 ? -17.391 14.542 10.218 1.00 87.00 99 MET A N 1
ATOM 782 C CA . MET A 1 99 ? -18.568 14.166 9.436 1.00 87.00 99 MET A CA 1
ATOM 783 C C . MET A 1 99 ? -19.198 15.319 8.656 1.00 87.00 99 MET A C 1
ATOM 785 O O . MET A 1 99 ? -20.148 15.086 7.904 1.00 87.00 99 MET A O 1
ATOM 789 N N . ARG A 1 100 ? -18.703 16.561 8.785 1.00 91.44 100 ARG A N 1
ATOM 790 C CA . ARG A 1 100 ? -19.248 17.660 7.980 1.00 91.44 100 ARG A CA 1
ATOM 791 C C . ARG A 1 100 ? -19.002 17.368 6.499 1.00 91.44 100 ARG A C 1
ATOM 793 O O . ARG A 1 100 ? -17.855 17.124 6.122 1.00 91.44 100 ARG A O 1
ATOM 800 N N . PRO A 1 101 ? -20.023 17.508 5.634 1.00 89.12 101 PRO A N 1
ATOM 801 C CA . PRO A 1 101 ? -19.865 17.303 4.196 1.00 89.12 101 PRO A CA 1
ATOM 802 C C . PRO A 1 101 ? -18.724 18.129 3.601 1.00 89.12 101 PRO A C 1
ATOM 804 O O . PRO A 1 101 ? -18.011 17.643 2.735 1.00 89.12 101 PRO A O 1
ATOM 807 N N . ILE A 1 102 ? -18.503 19.348 4.108 1.00 91.50 102 ILE A N 1
ATOM 808 C CA . ILE A 1 102 ? -17.410 20.210 3.649 1.00 91.50 102 ILE A CA 1
ATOM 809 C C . ILE A 1 102 ? -16.026 19.612 3.922 1.00 91.50 102 ILE A C 1
ATOM 811 O O . ILE A 1 102 ? -15.167 19.691 3.055 1.00 91.50 102 ILE A O 1
ATOM 815 N N . VAL A 1 103 ? -15.812 18.976 5.080 1.00 88.06 103 VAL A N 1
ATOM 816 C CA . VAL A 1 103 ? -14.527 18.338 5.404 1.00 88.06 103 VAL A CA 1
ATOM 817 C C . VAL A 1 103 ? -14.312 17.140 4.490 1.00 88.06 103 VAL A C 1
ATOM 819 O O . VAL A 1 103 ? -13.250 17.023 3.896 1.00 88.06 103 VAL A O 1
ATOM 822 N N . VAL A 1 104 ? -15.348 16.321 4.285 1.00 86.38 104 VAL A N 1
ATOM 823 C CA . VAL A 1 104 ? -15.297 15.187 3.350 1.00 86.38 104 VAL A CA 1
ATOM 824 C C . VAL A 1 104 ? -14.986 15.652 1.923 1.00 86.38 104 VAL A C 1
ATOM 826 O O . VAL A 1 104 ? -14.120 15.074 1.276 1.00 86.38 104 VAL A O 1
ATOM 829 N N . ILE A 1 105 ? -15.642 16.712 1.439 1.00 87.50 105 ILE A N 1
ATOM 830 C CA . ILE A 1 105 ? -15.392 17.283 0.105 1.00 87.50 105 ILE A CA 1
ATOM 831 C C . ILE A 1 105 ? -13.951 17.786 -0.007 1.00 87.50 105 ILE A C 1
ATOM 833 O O . ILE A 1 105 ? -13.277 17.466 -0.982 1.00 87.50 105 ILE A O 1
ATOM 837 N N . VAL A 1 106 ? -13.460 18.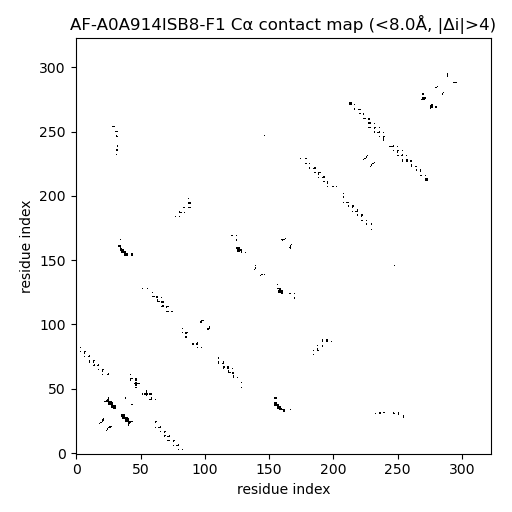534 0.987 1.00 88.94 106 VAL A N 1
ATOM 838 C CA . VAL A 1 106 ? -12.072 19.023 1.005 1.00 88.94 106 VAL A CA 1
ATOM 839 C C . VAL A 1 106 ? -11.090 17.854 0.982 1.00 88.94 106 VAL A C 1
ATOM 841 O O . VAL A 1 106 ? -10.165 17.869 0.178 1.00 88.94 106 VAL A O 1
ATOM 844 N N . THR A 1 107 ? -11.316 16.812 1.786 1.00 87.38 107 THR A N 1
ATOM 845 C CA . THR A 1 107 ? -10.475 15.607 1.785 1.00 87.38 107 THR A CA 1
ATOM 846 C C . THR A 1 107 ? -10.465 14.924 0.41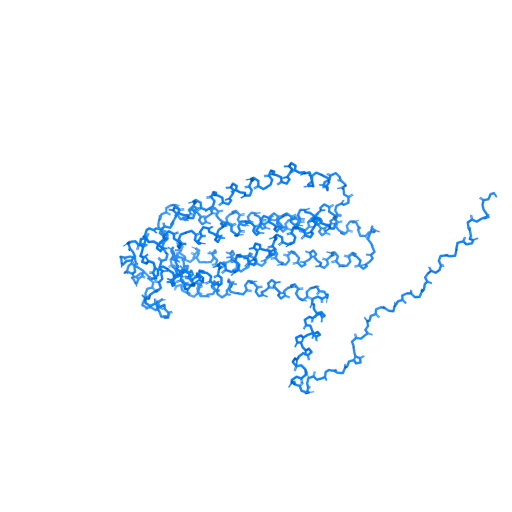9 1.00 87.38 107 THR A C 1
ATOM 848 O O . THR A 1 107 ? -9.390 14.595 -0.068 1.00 87.38 107 THR A O 1
ATOM 851 N N . VAL A 1 108 ? -11.621 14.767 -0.233 1.00 87.88 108 VAL A N 1
ATOM 852 C CA . VAL A 1 108 ? -11.713 14.174 -1.580 1.00 87.88 108 VAL A CA 1
ATOM 853 C C . VAL A 1 108 ? -10.990 15.027 -2.626 1.00 87.88 108 VAL A C 1
ATOM 855 O O . VAL A 1 108 ? -10.315 14.481 -3.492 1.00 87.88 108 VAL A O 1
ATOM 858 N N . ILE A 1 109 ? -11.088 16.358 -2.553 1.00 90.38 109 ILE A N 1
ATOM 859 C CA . ILE A 1 109 ? -10.373 17.260 -3.470 1.00 90.38 109 ILE A CA 1
ATOM 860 C C . ILE A 1 109 ? -8.859 17.159 -3.260 1.00 90.38 109 ILE A C 1
ATOM 862 O O . ILE A 1 109 ? -8.113 17.066 -4.234 1.00 90.38 109 ILE A O 1
ATOM 866 N N . CYS A 1 110 ? -8.397 17.162 -2.006 1.00 90.00 110 CYS A N 1
ATOM 867 C CA . CYS A 1 110 ? -6.981 16.998 -1.683 1.00 90.00 110 CYS A CA 1
ATOM 868 C C . CYS A 1 110 ? -6.449 15.643 -2.164 1.00 90.00 110 CYS A C 1
ATOM 870 O O . CYS A 1 110 ? -5.375 15.589 -2.756 1.00 90.00 110 CYS A O 1
ATOM 872 N N . ASP A 1 111 ? -7.212 14.571 -1.959 1.00 88.88 111 ASP A N 1
ATOM 873 C CA . ASP A 1 111 ? -6.863 13.229 -2.419 1.00 88.88 111 ASP A CA 1
ATOM 874 C C . ASP A 1 111 ? -6.784 13.148 -3.948 1.00 88.88 111 ASP A C 1
ATOM 876 O O . ASP A 1 111 ? -5.780 12.695 -4.494 1.00 88.88 111 ASP A O 1
ATOM 880 N N . ALA A 1 112 ? -7.782 13.687 -4.655 1.00 89.69 112 ALA A N 1
ATOM 881 C CA . ALA A 1 112 ? -7.771 13.760 -6.112 1.00 89.69 112 ALA A CA 1
ATOM 882 C C . ALA A 1 112 ? -6.572 14.569 -6.633 1.00 89.69 112 ALA A C 1
ATOM 884 O O . ALA A 1 112 ? -5.923 14.160 -7.595 1.00 89.69 112 ALA A O 1
ATOM 885 N N . PHE A 1 113 ? -6.240 15.688 -5.982 1.00 92.56 113 PHE A N 1
ATOM 886 C CA . PHE A 1 113 ? -5.062 16.484 -6.322 1.00 92.56 113 PHE A CA 1
ATOM 887 C C . PHE A 1 113 ? -3.763 15.688 -6.145 1.00 92.56 113 PHE A C 1
ATOM 889 O O . PHE A 1 113 ? -2.933 15.682 -7.053 1.00 92.56 113 PHE A O 1
ATOM 896 N N . LEU A 1 114 ? -3.596 14.982 -5.021 1.00 90.44 114 LEU A N 1
ATOM 897 C CA . LEU A 1 114 ? -2.431 14.125 -4.785 1.00 90.44 114 LEU A CA 1
ATOM 898 C C . LEU A 1 114 ? -2.354 12.992 -5.812 1.00 90.44 114 LEU A C 1
ATOM 900 O O . LEU A 1 114 ? -1.292 12.769 -6.390 1.00 90.44 114 LEU A O 1
ATOM 904 N N . CYS A 1 115 ? -3.475 12.328 -6.098 1.00 90.50 115 CYS A N 1
ATOM 905 C CA . CYS A 1 115 ? -3.552 11.284 -7.114 1.00 90.50 115 CYS A CA 1
ATOM 906 C C . CYS A 1 115 ? -3.103 11.799 -8.485 1.00 90.50 115 CYS A C 1
ATOM 908 O O . CYS A 1 115 ? -2.263 11.167 -9.123 1.00 90.50 115 CYS A O 1
ATOM 910 N N . ILE A 1 116 ? -3.608 12.959 -8.923 1.00 90.81 116 ILE A N 1
ATOM 911 C CA . ILE A 1 116 ? -3.215 13.590 -10.191 1.00 90.81 116 ILE A CA 1
ATOM 912 C C . ILE A 1 116 ? -1.727 13.940 -10.174 1.00 90.81 116 ILE A C 1
ATOM 914 O O . ILE A 1 116 ? -1.018 13.601 -11.118 1.00 90.81 116 ILE A O 1
ATOM 918 N N . LEU A 1 117 ? -1.241 14.577 -9.105 1.00 90.06 117 LEU A N 1
ATOM 919 C CA . LEU A 1 117 ? 0.157 14.981 -8.978 1.00 90.06 117 LEU A CA 1
ATOM 920 C C . LEU A 1 117 ? 1.101 13.777 -9.102 1.00 90.06 117 LEU A C 1
ATOM 922 O O . LEU A 1 117 ? 1.989 13.781 -9.953 1.00 90.06 117 LEU A O 1
ATOM 926 N N . PHE A 1 118 ? 0.890 12.726 -8.304 1.00 88.06 118 PHE A N 1
ATOM 927 C CA . PHE A 1 118 ? 1.728 11.525 -8.348 1.00 88.06 118 PHE A CA 1
ATOM 928 C C . PHE A 1 118 ? 1.581 10.754 -9.663 1.00 88.06 118 PHE A C 1
ATOM 930 O O . PHE A 1 118 ? 2.565 10.203 -10.154 1.00 88.06 118 PHE A O 1
ATOM 937 N N . SER A 1 119 ? 0.392 10.754 -10.269 1.00 88.69 119 SER A N 1
ATOM 938 C CA . SER A 1 119 ? 0.152 10.141 -11.579 1.00 88.69 119 SER A CA 1
ATOM 939 C C . SER A 1 119 ? 0.914 10.849 -12.695 1.00 88.69 119 SER A C 1
ATOM 941 O O . SER A 1 119 ? 1.560 10.190 -13.504 1.00 88.69 119 SER A O 1
ATOM 943 N N . VAL A 1 120 ? 0.882 12.185 -12.725 1.00 88.38 120 VAL A N 1
ATOM 944 C CA . VAL A 1 120 ? 1.638 12.985 -13.699 1.00 88.38 120 VAL A CA 1
ATOM 945 C C . VAL A 1 120 ? 3.131 12.765 -13.506 1.00 88.38 120 VAL A C 1
ATOM 947 O O . VAL A 1 120 ? 3.823 12.505 -14.486 1.00 88.38 120 VAL A O 1
ATOM 950 N N . LEU A 1 121 ? 3.620 12.804 -12.260 1.00 85.62 121 LEU A N 1
ATOM 951 C CA . LEU A 1 121 ? 5.025 12.528 -11.956 1.00 85.62 121 LEU A CA 1
ATOM 952 C C . LEU A 1 121 ? 5.438 11.120 -12.407 1.00 85.62 121 LEU A C 1
ATOM 954 O O . LEU A 1 121 ? 6.471 10.970 -13.047 1.00 85.62 121 LEU A O 1
ATOM 958 N N . CYS A 1 122 ? 4.612 10.104 -12.148 1.00 85.62 122 CYS A N 1
ATOM 959 C CA . CYS A 1 122 ? 4.860 8.743 -12.616 1.00 85.62 122 CYS A CA 1
ATOM 960 C C . CYS A 1 122 ? 4.916 8.680 -14.147 1.00 85.62 122 CYS A C 1
ATOM 962 O O . CYS A 1 122 ? 5.868 8.138 -14.702 1.00 85.62 122 CYS A O 1
ATOM 964 N N . TYR A 1 123 ? 3.941 9.288 -14.825 1.00 87.31 123 TYR A N 1
ATOM 965 C CA . TYR A 1 123 ? 3.850 9.283 -16.282 1.00 87.31 123 TYR A CA 1
ATOM 966 C C . TYR A 1 123 ? 5.079 9.914 -16.946 1.00 87.31 123 TYR A C 1
ATOM 968 O O . TYR A 1 123 ? 5.638 9.327 -17.866 1.00 87.31 123 TYR A O 1
ATOM 976 N N . ILE A 1 124 ? 5.529 11.082 -16.469 1.00 84.06 124 ILE A N 1
ATOM 977 C CA . ILE A 1 124 ? 6.698 11.776 -17.039 1.00 84.06 124 ILE A CA 1
ATOM 978 C C . ILE A 1 124 ? 8.034 11.120 -16.670 1.00 84.06 124 ILE A C 1
ATOM 980 O O . ILE A 1 124 ? 9.049 11.426 -17.293 1.00 84.06 124 ILE A O 1
ATOM 984 N N . SER A 1 125 ? 8.060 10.281 -15.632 1.00 81.19 125 SER A N 1
ATOM 985 C CA . SER A 1 125 ? 9.258 9.540 -15.232 1.00 81.19 125 SER A CA 1
ATOM 986 C C . SER A 1 125 ? 9.466 8.269 -16.057 1.00 81.19 125 SER A C 1
ATOM 988 O O . SER A 1 125 ? 10.591 7.774 -16.094 1.00 81.19 125 SER A O 1
ATOM 990 N N . ILE A 1 126 ? 8.423 7.737 -16.704 1.00 81.88 126 ILE A N 1
ATOM 991 C CA . ILE A 1 126 ? 8.530 6.558 -17.572 1.00 81.88 126 ILE A CA 1
ATOM 992 C C . ILE A 1 126 ? 9.128 6.986 -18.917 1.00 81.88 126 ILE A C 1
ATOM 994 O O . ILE A 1 126 ? 8.539 7.795 -19.635 1.00 81.88 126 ILE A O 1
ATOM 998 N N . ALA A 1 127 ? 10.286 6.422 -19.259 1.00 78.88 127 ALA A N 1
ATOM 999 C CA . ALA A 1 127 ? 10.948 6.637 -20.541 1.00 78.88 127 ALA A CA 1
ATOM 1000 C C . ALA A 1 127 ? 10.115 6.081 -21.712 1.00 78.88 127 ALA A C 1
ATOM 1002 O O . ALA A 1 127 ? 9.241 5.228 -21.533 1.00 78.88 127 ALA A O 1
ATOM 1003 N N . ASP A 1 128 ? 10.384 6.566 -22.923 1.00 79.06 128 ASP A N 1
ATOM 1004 C CA . ASP A 1 128 ? 9.713 6.074 -24.124 1.00 79.06 128 ASP A CA 1
ATOM 1005 C C . ASP A 1 128 ? 10.201 4.666 -24.494 1.00 79.06 128 ASP A C 1
ATOM 1007 O O . ASP A 1 128 ? 11.391 4.348 -24.443 1.00 79.06 128 ASP A O 1
ATOM 1011 N N . PHE A 1 129 ? 9.270 3.801 -24.902 1.00 70.88 129 PHE A N 1
ATOM 1012 C CA . PHE A 1 129 ? 9.556 2.379 -25.141 1.00 70.88 129 PHE A CA 1
ATOM 1013 C C . PHE A 1 129 ? 10.346 2.134 -26.438 1.00 70.88 129 PHE A C 1
ATOM 1015 O O . PHE A 1 129 ? 10.799 1.020 -26.703 1.00 70.88 129 PHE A O 1
ATOM 1022 N N . LYS A 1 130 ? 10.535 3.165 -27.266 1.00 66.75 130 LYS A N 1
ATOM 1023 C CA . LYS A 1 130 ? 11.279 3.074 -28.532 1.00 66.75 130 LYS A CA 1
ATOM 1024 C C . LYS A 1 130 ? 12.780 2.844 -28.331 1.00 66.75 130 LYS A C 1
ATOM 1026 O O . LYS A 1 130 ? 13.420 2.256 -29.197 1.00 66.75 130 LYS A O 1
ATOM 1031 N N . ASP A 1 131 ? 13.307 3.214 -27.172 1.00 63.81 131 ASP A N 1
ATOM 1032 C CA . ASP A 1 131 ? 14.735 3.132 -26.851 1.00 63.81 131 ASP A CA 1
ATOM 1033 C C . ASP A 1 131 ? 15.129 1.790 -26.188 1.00 63.81 131 ASP A C 1
ATOM 1035 O O . ASP A 1 131 ? 16.295 1.540 -25.873 1.00 63.81 131 ASP A O 1
ATOM 1039 N N . VAL A 1 132 ? 14.161 0.881 -26.001 1.00 66.31 132 VAL A N 1
ATOM 1040 C CA . VAL A 1 132 ? 14.317 -0.400 -25.284 1.00 66.31 132 VAL A CA 1
ATOM 1041 C C . VAL A 1 132 ? 15.485 -1.275 -25.778 1.00 66.31 132 VAL A C 1
ATOM 1043 O O . VAL A 1 132 ? 16.162 -1.843 -24.922 1.00 66.31 132 VAL A O 1
ATOM 1046 N N . PRO A 1 133 ? 15.806 -1.394 -27.086 1.00 68.69 133 PRO A N 1
ATOM 1047 C CA . PRO A 1 133 ? 16.934 -2.222 -27.529 1.00 68.69 133 PRO A CA 1
ATOM 1048 C C . PRO A 1 133 ? 18.298 -1.729 -27.026 1.00 68.69 133 PRO A C 1
ATOM 1050 O O . PRO A 1 133 ? 19.144 -2.540 -26.648 1.00 68.69 133 PRO A O 1
ATOM 1053 N N . GLN A 1 134 ? 18.504 -0.407 -26.983 1.00 68.25 134 GLN A N 1
ATOM 1054 C CA . GLN A 1 134 ? 19.730 0.187 -26.439 1.00 68.25 134 GLN A CA 1
ATOM 1055 C C . GLN A 1 134 ? 19.786 -0.016 -24.923 1.00 68.25 134 GLN A C 1
ATOM 1057 O O . GLN A 1 134 ? 20.824 -0.387 -24.376 1.00 68.25 134 GLN A O 1
ATOM 1062 N N . PHE A 1 135 ? 18.645 0.127 -24.246 1.00 64.38 135 PHE A N 1
ATOM 1063 C CA . PHE A 1 135 ? 18.561 -0.101 -22.806 1.00 64.38 135 PHE A CA 1
ATOM 1064 C C . PHE A 1 135 ? 18.774 -1.556 -22.409 1.00 64.38 135 PHE A C 1
ATOM 1066 O O . PHE A 1 135 ? 19.412 -1.814 -21.393 1.00 64.38 135 PHE A O 1
ATOM 1073 N N . GLN A 1 136 ? 18.310 -2.515 -23.207 1.00 67.25 136 GLN A N 1
ATOM 1074 C CA . GLN A 1 136 ? 18.542 -3.930 -22.937 1.00 67.25 136 GLN A CA 1
ATOM 1075 C C . GLN A 1 136 ? 20.040 -4.263 -22.963 1.00 67.25 136 GLN A C 1
ATOM 1077 O O . GLN A 1 136 ? 20.497 -5.041 -22.127 1.00 67.25 136 GLN A O 1
ATOM 1082 N N . GLN A 1 137 ? 20.813 -3.647 -23.865 1.00 70.19 137 GLN A N 1
ATOM 1083 C CA . GLN A 1 137 ? 22.274 -3.783 -23.891 1.00 70.19 137 GLN A CA 1
ATOM 1084 C C . GLN A 1 137 ? 22.938 -3.146 -22.669 1.00 70.19 137 GLN A C 1
ATOM 1086 O O . GLN A 1 137 ? 23.695 -3.825 -21.982 1.00 70.19 137 GLN A O 1
ATOM 1091 N N . VAL A 1 138 ? 22.598 -1.896 -22.336 1.00 67.06 138 VAL A N 1
ATOM 1092 C CA . VAL A 1 138 ? 23.134 -1.217 -21.139 1.00 67.06 138 VAL A CA 1
ATOM 1093 C C . VAL A 1 138 ? 22.808 -2.007 -19.869 1.00 67.06 138 VAL A C 1
ATOM 1095 O O . VAL A 1 138 ? 23.643 -2.162 -18.981 1.00 67.06 138 VAL A O 1
ATOM 1098 N N . TYR A 1 139 ? 21.605 -2.573 -19.795 1.00 66.12 139 TYR A N 1
ATOM 1099 C CA . TYR A 1 139 ? 21.198 -3.409 -18.678 1.00 66.12 139 TYR A CA 1
ATOM 1100 C C . TYR A 1 139 ? 21.991 -4.718 -18.633 1.00 66.12 139 TYR A C 1
ATOM 1102 O O . TYR A 1 139 ? 22.462 -5.088 -17.566 1.00 66.12 139 TYR A O 1
ATOM 1110 N N . LEU A 1 140 ? 22.186 -5.411 -19.761 1.00 66.50 140 LEU A N 1
ATOM 1111 C CA . LEU A 1 140 ? 23.048 -6.602 -19.836 1.00 66.50 140 LEU A CA 1
ATOM 1112 C C . LEU A 1 140 ? 24.475 -6.313 -19.352 1.00 66.50 140 LEU A C 1
ATOM 1114 O O . LEU A 1 140 ? 25.068 -7.148 -18.667 1.00 66.50 140 LEU A O 1
ATOM 1118 N N . GLU A 1 141 ? 24.997 -5.128 -19.662 1.00 68.06 141 GLU A N 1
ATOM 1119 C CA . GLU A 1 141 ? 26.322 -4.680 -19.231 1.00 68.06 141 GLU A CA 1
ATOM 1120 C C . GLU A 1 141 ? 26.382 -4.370 -17.725 1.00 68.06 141 GLU A C 1
ATOM 1122 O O . GLU A 1 141 ? 27.343 -4.758 -17.062 1.00 68.06 141 GLU A O 1
ATOM 1127 N N . MET A 1 142 ? 25.355 -3.722 -17.159 1.00 61.59 142 MET A N 1
ATOM 1128 C CA . MET A 1 142 ? 25.312 -3.343 -15.735 1.00 61.59 142 MET A CA 1
ATOM 1129 C C . MET A 1 142 ? 24.934 -4.498 -14.800 1.00 61.59 142 MET A C 1
ATOM 1131 O O . MET A 1 142 ? 25.484 -4.640 -13.710 1.00 61.59 142 MET A O 1
ATOM 1135 N N . ALA A 1 143 ? 23.964 -5.309 -15.211 1.00 61.50 143 ALA A N 1
ATOM 1136 C CA . ALA A 1 143 ? 23.331 -6.347 -14.404 1.00 61.50 143 ALA A CA 1
ATOM 1137 C C . ALA A 1 143 ? 24.152 -7.653 -14.377 1.00 61.50 143 ALA A C 1
ATOM 1139 O O . ALA A 1 143 ? 24.000 -8.495 -13.488 1.00 61.50 143 ALA A O 1
ATOM 1140 N N . GLY A 1 144 ? 25.042 -7.830 -15.355 1.00 64.19 144 GLY A N 1
ATOM 1141 C CA . GLY A 1 144 ? 25.754 -9.080 -15.576 1.00 64.19 144 GLY A CA 1
ATOM 1142 C C . GLY A 1 144 ? 24.858 -10.184 -16.166 1.00 64.19 144 GLY A C 1
ATOM 1143 O O . GLY A 1 144 ? 23.631 -10.064 -16.234 1.00 64.19 144 GLY A O 1
ATOM 1144 N N . PRO A 1 145 ? 25.459 -11.308 -16.595 1.00 60.59 145 PRO A N 1
ATOM 1145 C CA . PRO A 1 145 ? 24.797 -12.311 -17.437 1.00 60.59 145 PRO A CA 1
ATOM 1146 C C . PRO A 1 145 ? 23.637 -13.061 -16.759 1.00 60.59 145 PRO A C 1
ATOM 1148 O O . PRO A 1 145 ? 22.794 -13.624 -17.447 1.00 60.59 145 PRO A O 1
ATOM 1151 N N . HIS A 1 146 ? 23.559 -13.057 -15.426 1.00 61.56 146 HIS A N 1
ATOM 1152 C CA . HIS A 1 146 ? 22.625 -13.893 -14.661 1.00 61.56 146 HIS A CA 1
ATOM 1153 C C . HIS A 1 146 ? 21.299 -13.216 -14.290 1.00 61.56 146 HIS A C 1
ATOM 1155 O O . HIS A 1 146 ? 20.484 -13.824 -13.593 1.00 61.56 146 HIS A O 1
ATOM 1161 N N . ILE A 1 147 ? 21.074 -11.944 -14.635 1.00 61.22 147 ILE A N 1
ATOM 1162 C CA . ILE A 1 147 ? 19.833 -11.244 -14.239 1.00 61.22 147 ILE A CA 1
ATOM 1163 C C . ILE A 1 147 ? 18.663 -11.561 -15.182 1.00 61.22 147 ILE A C 1
ATOM 1165 O O . ILE A 1 147 ? 17.508 -11.545 -14.758 1.00 61.22 147 ILE A O 1
ATOM 1169 N N . PHE A 1 148 ? 18.947 -11.973 -16.419 1.00 62.34 148 PHE A N 1
ATOM 1170 C CA . PHE A 1 148 ? 17.919 -12.388 -17.377 1.00 62.34 148 PHE A CA 1
ATOM 1171 C C . PHE A 1 148 ? 17.520 -13.863 -17.271 1.00 62.34 148 PHE A C 1
ATOM 1173 O O . PHE A 1 148 ? 16.631 -14.299 -18.006 1.00 62.34 148 PHE A O 1
ATOM 1180 N N . ASP A 1 149 ? 18.126 -14.629 -16.358 1.00 67.00 149 ASP A N 1
ATOM 1181 C CA . ASP A 1 149 ? 17.747 -16.020 -16.123 1.00 67.00 149 ASP A CA 1
ATOM 1182 C C . ASP A 1 149 ? 16.272 -16.074 -15.675 1.00 67.00 149 ASP A C 1
ATOM 1184 O O . ASP A 1 149 ? 15.907 -15.700 -14.558 1.00 67.00 149 ASP A O 1
ATOM 1188 N N . GLY A 1 150 ? 15.397 -16.497 -16.594 1.00 67.69 150 GLY A N 1
ATOM 1189 C CA . GLY A 1 150 ? 13.951 -16.588 -16.382 1.00 67.69 150 GLY A CA 1
ATOM 1190 C C . GLY A 1 150 ? 13.138 -15.342 -16.752 1.00 67.69 150 GLY A C 1
ATOM 1191 O O . GLY A 1 150 ? 11.953 -15.293 -16.420 1.00 67.69 150 GLY A O 1
ATOM 1192 N N . VAL A 1 151 ? 13.716 -14.342 -17.427 1.00 69.06 151 VAL A N 1
ATOM 1193 C CA . VAL A 1 151 ? 12.925 -13.248 -18.013 1.00 69.06 151 VAL A CA 1
ATOM 1194 C C . VAL A 1 151 ? 12.405 -13.681 -19.384 1.00 69.06 151 VAL A C 1
ATOM 1196 O O . VAL A 1 151 ? 13.209 -14.060 -20.240 1.00 69.06 151 VAL A O 1
ATOM 1199 N N . PRO A 1 152 ? 11.081 -13.649 -19.626 1.00 75.12 152 PRO A N 1
ATOM 1200 C CA . PRO A 1 152 ? 10.538 -13.944 -20.945 1.00 75.12 152 PRO A CA 1
ATOM 1201 C C . PRO A 1 152 ? 11.159 -13.028 -22.008 1.00 75.12 152 PRO A C 1
ATOM 1203 O O . PRO A 1 152 ? 11.312 -11.828 -21.786 1.00 75.12 152 PRO A O 1
ATOM 1206 N N . LYS A 1 153 ? 11.513 -13.580 -23.177 1.00 77.12 153 LYS A N 1
ATOM 1207 C CA . LYS A 1 153 ? 12.114 -12.807 -24.287 1.00 77.12 153 LYS A CA 1
ATOM 1208 C C . LYS A 1 153 ? 11.202 -11.692 -24.811 1.00 77.12 153 LYS A C 1
ATOM 1210 O O . LYS A 1 153 ? 11.668 -10.757 -25.443 1.00 77.12 153 LYS A O 1
ATOM 1215 N N . ASP A 1 154 ? 9.913 -11.820 -24.549 1.00 80.62 154 ASP A N 1
ATOM 1216 C CA . ASP A 1 154 ? 8.817 -10.930 -24.912 1.00 80.62 154 ASP A CA 1
ATOM 1217 C C . ASP A 1 154 ? 8.270 -10.163 -23.692 1.00 80.62 154 ASP A C 1
ATOM 1219 O O . ASP A 1 154 ? 7.131 -9.696 -23.693 1.00 80.62 154 ASP A O 1
ATOM 1223 N N . ALA A 1 155 ? 9.050 -10.063 -22.614 1.00 79.81 155 ALA A N 1
ATOM 1224 C CA . ALA A 1 155 ? 8.725 -9.198 -21.491 1.00 79.81 155 ALA A CA 1
ATOM 1225 C C . ALA A 1 155 ? 8.835 -7.721 -21.897 1.00 79.81 155 ALA A C 1
ATOM 1227 O O . ALA A 1 155 ? 9.757 -7.318 -22.609 1.00 79.81 155 ALA A O 1
ATOM 1228 N N . ILE A 1 156 ? 7.899 -6.906 -21.413 1.00 82.12 156 ILE A N 1
ATOM 1229 C CA . ILE A 1 156 ? 7.905 -5.466 -21.666 1.00 82.12 156 ILE A CA 1
ATOM 1230 C C . ILE A 1 156 ? 8.719 -4.791 -20.588 1.00 82.12 156 ILE A C 1
ATOM 1232 O O . ILE A 1 156 ? 8.345 -4.827 -19.415 1.00 82.12 156 ILE A O 1
ATOM 1236 N N . TRP A 1 157 ? 9.800 -4.153 -21.008 1.00 81.00 157 TRP A N 1
ATOM 1237 C CA . TRP A 1 157 ? 10.663 -3.378 -20.138 1.00 81.00 157 TRP A CA 1
ATOM 1238 C C . TRP A 1 157 ? 10.078 -1.990 -19.944 1.00 81.00 157 TRP A C 1
ATOM 1240 O O . TRP A 1 157 ? 9.931 -1.229 -20.896 1.00 81.00 157 TRP A O 1
ATOM 1250 N N . ILE A 1 158 ? 9.752 -1.666 -18.700 1.00 81.00 158 ILE A N 1
ATOM 1251 C CA . ILE A 1 158 ? 9.566 -0.288 -18.273 1.00 81.00 158 ILE A CA 1
ATOM 1252 C C . ILE A 1 158 ? 10.926 0.216 -17.820 1.00 81.00 158 ILE A C 1
ATOM 1254 O O . ILE A 1 158 ? 11.582 -0.439 -17.009 1.00 81.00 158 ILE A O 1
ATOM 1258 N N . TRP A 1 159 ? 11.309 1.395 -18.291 1.00 76.25 159 TRP A N 1
ATOM 1259 C CA . TRP A 1 159 ? 12.497 2.093 -17.829 1.00 76.25 159 TRP A CA 1
ATOM 1260 C C . TRP A 1 159 ? 12.116 3.473 -17.292 1.00 76.25 159 TRP A C 1
ATOM 1262 O O . TRP A 1 159 ? 11.251 4.157 -17.833 1.00 76.25 159 TRP A O 1
ATOM 1272 N N . TYR A 1 160 ? 12.778 3.874 -16.224 1.00 72.56 160 TYR A N 1
ATOM 1273 C CA . TYR A 1 160 ? 12.865 5.228 -15.718 1.00 72.56 160 TYR A CA 1
ATOM 1274 C C . TYR A 1 160 ? 14.326 5.648 -15.879 1.00 72.56 160 TYR A C 1
ATOM 1276 O O . TYR A 1 160 ? 15.240 4.831 -15.810 1.00 72.56 160 TYR A O 1
ATOM 1284 N N . GLU A 1 161 ? 14.591 6.919 -16.123 1.00 68.50 161 GLU A N 1
ATOM 1285 C CA . GLU A 1 161 ? 15.961 7.382 -16.340 1.00 68.50 161 GLU A CA 1
ATOM 1286 C C . GLU A 1 161 ? 16.778 7.273 -15.031 1.00 68.50 161 GLU A C 1
ATOM 1288 O O . GLU A 1 161 ? 16.467 7.959 -14.054 1.00 68.50 161 GLU A O 1
ATOM 1293 N N . GLN A 1 162 ? 17.790 6.391 -14.984 1.00 57.91 162 GLN A N 1
ATOM 1294 C CA . GLN A 1 162 ? 18.486 5.976 -13.745 1.00 57.91 162 GLN A CA 1
ATOM 1295 C C . GLN A 1 162 ? 19.264 7.090 -13.054 1.00 57.91 162 GLN A C 1
ATOM 1297 O O . GLN A 1 162 ? 19.297 7.190 -11.829 1.00 57.91 162 GLN A O 1
ATOM 1302 N N . THR A 1 163 ? 19.871 7.946 -13.862 1.00 59.28 163 THR A N 1
ATOM 1303 C CA . THR A 1 163 ? 20.652 9.107 -13.433 1.00 59.28 163 THR A CA 1
ATOM 1304 C C . THR A 1 163 ? 19.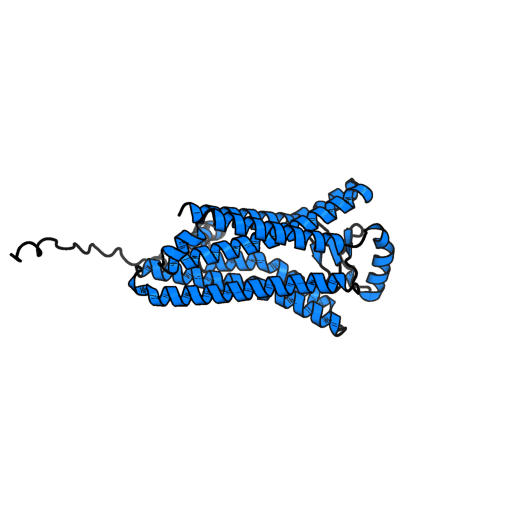862 10.405 -13.547 1.00 59.28 163 THR A C 1
ATOM 1306 O O . THR A 1 163 ? 20.359 11.469 -13.178 1.00 59.28 163 THR A O 1
ATOM 1309 N N . GLY A 1 164 ? 18.618 10.332 -14.030 1.00 67.31 164 GLY A N 1
ATOM 1310 C CA . GLY A 1 164 ? 17.755 11.487 -14.149 1.00 67.31 164 GLY A CA 1
ATOM 1311 C C . GLY A 1 164 ? 17.401 11.998 -12.760 1.00 67.31 164 GLY A C 1
ATOM 1312 O O . GLY A 1 164 ? 16.745 11.302 -11.982 1.00 67.31 164 GLY A O 1
ATOM 1313 N N . THR A 1 165 ? 17.758 13.248 -12.459 1.00 75.94 165 THR A N 1
ATOM 1314 C CA . THR A 1 165 ? 17.371 13.940 -11.217 1.00 75.94 165 THR A CA 1
ATOM 1315 C C . THR A 1 165 ? 15.866 13.793 -10.939 1.00 75.94 165 THR A C 1
ATOM 1317 O O . THR A 1 165 ? 15.442 13.697 -9.792 1.00 75.94 165 THR A O 1
ATOM 1320 N N . LYS A 1 166 ? 15.057 13.675 -12.004 1.00 77.06 166 LYS A N 1
ATOM 1321 C CA . LYS A 1 166 ? 13.611 13.415 -11.977 1.00 77.06 166 LYS A CA 1
ATOM 1322 C C . LYS A 1 166 ? 13.229 12.118 -11.255 1.00 77.06 166 LYS A C 1
ATOM 1324 O O . LYS A 1 166 ? 12.338 12.154 -10.412 1.00 77.06 166 LYS A O 1
ATOM 1329 N N . THR A 1 167 ? 13.881 10.994 -11.554 1.00 74.25 167 THR A N 1
ATOM 1330 C CA . THR A 1 167 ? 13.551 9.692 -10.947 1.00 74.25 167 THR A CA 1
ATOM 1331 C C . THR A 1 167 ? 13.905 9.681 -9.467 1.00 74.25 167 THR A C 1
ATOM 1333 O O . THR A 1 167 ? 13.120 9.212 -8.644 1.00 74.25 167 THR A O 1
ATOM 1336 N N . LEU A 1 168 ? 15.047 10.277 -9.109 1.00 77.12 168 LEU A N 1
ATOM 1337 C CA . LEU A 1 168 ? 15.439 10.432 -7.712 1.00 77.12 168 LEU A CA 1
ATOM 1338 C C . LEU A 1 168 ? 14.434 11.299 -6.944 1.00 77.12 168 LEU A C 1
ATOM 1340 O O . LEU A 1 168 ? 14.028 10.916 -5.847 1.00 77.12 168 LEU A O 1
ATOM 1344 N N . TYR A 1 169 ? 13.987 12.425 -7.516 1.00 80.00 169 TYR A N 1
ATOM 1345 C CA . TYR A 1 169 ? 12.942 13.248 -6.902 1.00 80.00 169 TYR A CA 1
ATOM 1346 C C . TYR A 1 169 ? 11.631 12.482 -6.752 1.00 80.00 169 TYR A C 1
ATOM 1348 O O . TYR A 1 169 ? 11.054 12.498 -5.671 1.00 80.00 169 TYR A O 1
ATOM 1356 N N . PHE A 1 170 ? 11.188 11.764 -7.785 1.00 80.56 170 PHE A N 1
ATOM 1357 C CA . PHE A 1 170 ? 9.969 10.960 -7.734 1.00 80.56 170 PHE A CA 1
ATOM 1358 C C . PHE A 1 170 ? 10.018 9.907 -6.619 1.00 80.56 170 PHE A C 1
ATOM 1360 O O . PHE A 1 170 ? 9.132 9.876 -5.762 1.00 80.56 170 PHE A O 1
ATOM 1367 N N . LEU A 1 171 ? 11.084 9.100 -6.571 1.00 79.88 171 LEU A N 1
ATOM 1368 C CA . LEU A 1 171 ? 11.273 8.079 -5.537 1.00 79.88 171 LEU A CA 1
ATOM 1369 C C . LEU A 1 171 ? 11.370 8.699 -4.142 1.00 79.88 171 LEU A C 1
ATOM 1371 O O . LEU A 1 171 ? 10.742 8.210 -3.206 1.00 79.88 171 LEU A O 1
ATOM 1375 N N . THR A 1 172 ? 12.106 9.803 -4.003 1.00 81.06 172 THR A N 1
ATOM 1376 C CA . THR A 1 172 ? 12.240 10.513 -2.725 1.00 81.06 172 THR A CA 1
ATOM 1377 C C . THR A 1 172 ? 10.899 11.079 -2.263 1.00 81.06 172 THR A C 1
ATOM 1379 O O . THR A 1 172 ? 10.552 10.937 -1.092 1.00 81.06 172 THR A O 1
ATOM 1382 N N . CYS A 1 173 ? 10.110 11.679 -3.157 1.00 82.25 173 CYS A N 1
ATOM 1383 C CA . CYS A 1 173 ? 8.779 12.202 -2.851 1.00 82.25 173 CYS A CA 1
ATOM 1384 C C . CYS A 1 173 ? 7.815 11.090 -2.426 1.00 82.25 173 CYS A C 1
ATOM 1386 O O . CYS A 1 173 ? 7.111 11.255 -1.432 1.00 82.25 173 CYS A O 1
ATOM 1388 N N . ILE A 1 174 ? 7.810 9.949 -3.123 1.00 83.00 174 ILE A N 1
ATOM 1389 C CA . ILE A 1 174 ? 6.974 8.802 -2.748 1.00 83.00 174 ILE A CA 1
ATOM 1390 C C . ILE A 1 174 ? 7.401 8.244 -1.394 1.00 83.00 174 ILE A C 1
ATOM 1392 O O . ILE A 1 174 ? 6.560 8.092 -0.514 1.00 83.00 174 ILE A O 1
ATOM 1396 N N . LEU A 1 175 ? 8.692 7.969 -1.195 1.00 84.94 175 LEU A N 1
ATOM 1397 C CA . LEU A 1 175 ? 9.176 7.363 0.046 1.00 84.94 175 LEU A CA 1
ATOM 1398 C C . LEU A 1 175 ? 8.983 8.283 1.248 1.00 84.94 175 LEU A C 1
ATOM 1400 O O . LEU A 1 175 ? 8.550 7.821 2.299 1.00 84.94 175 LEU A O 1
ATOM 1404 N N . SER A 1 176 ? 9.268 9.577 1.098 1.00 86.25 176 SER A N 1
ATOM 1405 C CA . SER A 1 176 ? 9.069 10.549 2.176 1.00 86.25 176 SER A CA 1
ATOM 1406 C C . SER A 1 176 ? 7.589 10.776 2.478 1.00 86.25 176 SER A C 1
ATOM 1408 O O . SER A 1 176 ? 7.221 10.791 3.649 1.00 86.25 176 SER A O 1
ATOM 1410 N N . GLY A 1 177 ? 6.734 10.884 1.455 1.00 86.50 177 GLY A N 1
ATOM 1411 C CA . GLY A 1 177 ? 5.286 11.008 1.628 1.00 86.50 177 GLY A CA 1
ATOM 1412 C C . GLY A 1 177 ? 4.680 9.780 2.305 1.00 86.50 177 GLY A C 1
ATOM 1413 O O . GLY A 1 177 ? 3.942 9.911 3.281 1.00 86.50 177 GLY A O 1
ATOM 1414 N N . PHE A 1 178 ? 5.062 8.588 1.843 1.00 86.88 178 PHE A N 1
ATOM 1415 C CA . PHE A 1 178 ? 4.625 7.320 2.415 1.00 86.88 178 PHE A CA 1
ATOM 1416 C C . PHE A 1 178 ? 5.091 7.168 3.868 1.00 86.88 178 PHE A C 1
ATOM 1418 O O . PHE A 1 178 ? 4.286 6.910 4.759 1.00 86.88 178 PHE A O 1
ATOM 1425 N N . LEU A 1 179 ? 6.375 7.419 4.142 1.00 90.25 179 LEU A N 1
ATOM 1426 C CA . LEU A 1 179 ? 6.926 7.356 5.494 1.00 90.25 179 LEU A CA 1
ATOM 1427 C C . LEU A 1 179 ? 6.270 8.381 6.433 1.00 90.25 179 LEU A C 1
ATOM 1429 O O . LEU A 1 179 ? 5.985 8.056 7.583 1.00 90.25 179 LEU A O 1
ATOM 1433 N N . ALA A 1 180 ? 6.015 9.605 5.962 1.00 90.75 180 ALA A N 1
ATOM 1434 C CA . ALA A 1 180 ? 5.350 10.635 6.753 1.00 90.75 180 ALA A CA 1
ATOM 1435 C C . ALA A 1 180 ? 3.908 10.242 7.112 1.00 90.75 180 ALA A C 1
ATOM 1437 O O . ALA A 1 180 ? 3.518 10.392 8.273 1.00 90.75 180 ALA A O 1
ATOM 1438 N N . SER A 1 181 ? 3.146 9.703 6.151 1.00 89.25 181 SER A N 1
ATOM 1439 C CA . SER A 1 181 ? 1.795 9.173 6.393 1.00 89.25 181 SER A CA 1
ATOM 1440 C C . SER A 1 181 ? 1.828 8.018 7.401 1.00 89.25 181 SER A C 1
ATOM 1442 O O . SER A 1 181 ? 1.118 8.065 8.405 1.00 89.25 181 SER A O 1
ATOM 1444 N N . GLU A 1 182 ? 2.732 7.048 7.241 1.00 90.88 182 GLU A N 1
ATOM 1445 C CA . GLU A 1 182 ? 2.833 5.914 8.168 1.00 90.88 182 GLU A CA 1
ATOM 1446 C C . GLU A 1 182 ? 3.230 6.342 9.589 1.00 90.88 182 GLU A C 1
ATOM 1448 O O . GLU A 1 182 ? 2.637 5.891 10.572 1.00 90.88 182 GLU A O 1
ATOM 1453 N N . ILE A 1 183 ? 4.185 7.269 9.737 1.00 92.69 183 ILE A N 1
ATOM 1454 C CA . ILE A 1 183 ? 4.558 7.824 11.049 1.00 92.69 183 ILE A CA 1
ATOM 1455 C C . ILE A 1 183 ? 3.365 8.540 11.691 1.00 92.69 183 ILE A C 1
ATOM 1457 O O . ILE A 1 183 ? 3.101 8.352 12.885 1.00 92.69 183 ILE A O 1
ATOM 1461 N N . PHE A 1 184 ? 2.631 9.343 10.915 1.00 92.62 184 PHE A N 1
ATOM 1462 C CA . PHE A 1 184 ? 1.427 10.020 11.386 1.00 92.62 184 PHE A CA 1
ATOM 1463 C C . PHE A 1 184 ? 0.374 9.011 11.868 1.00 92.62 184 PHE A C 1
ATOM 1465 O O . PHE A 1 184 ? -0.130 9.129 12.990 1.00 92.62 184 PHE A O 1
ATOM 1472 N N . CYS A 1 185 ? 0.097 7.977 11.076 1.00 92.62 185 CYS A N 1
ATOM 1473 C CA . CYS A 1 185 ? -0.896 6.954 11.384 1.00 92.62 185 CYS A CA 1
ATOM 1474 C C . CYS A 1 185 ? -0.512 6.083 12.578 1.00 92.62 185 CYS A C 1
ATOM 1476 O O . CYS A 1 185 ? -1.361 5.803 13.432 1.00 92.62 185 CYS A O 1
ATOM 1478 N N . LEU A 1 186 ? 0.765 5.725 12.720 1.00 94.75 186 LEU A N 1
ATOM 1479 C CA . LEU A 1 186 ? 1.278 5.054 13.914 1.00 94.75 186 LEU A CA 1
ATOM 1480 C C . LEU A 1 186 ? 1.112 5.932 15.154 1.00 94.75 186 LEU A C 1
ATOM 1482 O O . LEU A 1 186 ? 0.590 5.469 16.174 1.00 94.75 186 LEU A O 1
ATOM 1486 N N . GLY A 1 187 ? 1.496 7.209 15.063 1.00 95.12 187 GLY A N 1
ATOM 1487 C CA . GLY A 1 187 ? 1.307 8.189 16.131 1.00 95.12 187 GLY A CA 1
ATOM 1488 C C . GLY A 1 187 ? -0.158 8.285 16.561 1.00 95.12 187 GLY A C 1
ATOM 1489 O O . GLY A 1 187 ? -0.469 8.167 17.751 1.00 95.12 187 GLY A O 1
ATOM 1490 N N . LEU A 1 188 ? -1.071 8.401 15.594 1.00 94.19 188 LEU A N 1
ATOM 1491 C CA . LEU A 1 188 ? -2.510 8.424 15.836 1.00 94.19 188 LEU A CA 1
ATOM 1492 C C . LEU A 1 188 ? -3.000 7.115 16.473 1.00 94.19 188 LEU A C 1
ATOM 1494 O O . LEU A 1 188 ? -3.760 7.155 17.441 1.00 94.19 188 LEU A O 1
ATOM 1498 N N . GLY A 1 189 ? -2.516 5.957 16.021 1.00 94.25 189 GLY A N 1
ATOM 1499 C CA . GLY A 1 189 ? -2.801 4.653 16.625 1.00 94.25 189 GLY A CA 1
ATOM 1500 C C . GLY A 1 189 ? -2.420 4.586 18.109 1.00 94.25 189 GLY A C 1
ATOM 1501 O O . GLY A 1 189 ? -3.222 4.150 18.946 1.00 94.25 189 GLY A O 1
ATOM 1502 N N . PHE A 1 190 ? -1.235 5.086 18.476 1.00 96.06 190 PHE A N 1
ATOM 1503 C CA . PHE A 1 190 ? -0.805 5.171 19.876 1.00 96.06 190 PHE A CA 1
ATOM 1504 C C . PHE A 1 190 ? -1.652 6.147 20.696 1.00 96.06 190 PHE A C 1
ATOM 1506 O O . PHE A 1 190 ? -1.983 5.853 21.851 1.00 96.06 190 PHE A O 1
ATOM 1513 N N . VAL A 1 191 ? -2.041 7.285 20.115 1.00 95.69 191 VAL A N 1
ATOM 1514 C CA . VAL A 1 191 ? -2.964 8.231 20.756 1.00 95.69 191 VAL A CA 1
ATOM 1515 C C . VAL A 1 191 ? -4.318 7.564 21.005 1.00 95.69 191 VAL A C 1
ATOM 1517 O O . VAL A 1 191 ? -4.814 7.628 22.129 1.00 95.69 191 VAL A O 1
ATOM 1520 N N . ILE A 1 192 ? -4.877 6.841 20.027 1.00 94.56 192 ILE A N 1
ATOM 1521 C CA . ILE A 1 192 ? -6.125 6.077 20.188 1.00 94.56 192 ILE A CA 1
ATOM 1522 C C . ILE A 1 192 ? -5.993 5.071 21.335 1.00 94.56 192 ILE A C 1
ATOM 1524 O O . ILE A 1 192 ? -6.889 4.995 22.174 1.00 94.56 192 ILE A O 1
ATOM 1528 N N . LEU A 1 193 ? -4.887 4.320 21.421 1.00 95.69 193 LEU A N 1
ATOM 1529 C CA . LEU A 1 193 ? -4.661 3.386 22.531 1.00 95.69 193 LEU A CA 1
ATOM 1530 C C . LEU A 1 193 ? -4.626 4.087 23.893 1.00 95.69 193 LEU A C 1
ATOM 1532 O O . LEU A 1 193 ? -5.201 3.579 24.858 1.00 95.69 193 LEU A O 1
ATOM 1536 N N . ARG A 1 194 ? -3.954 5.239 23.993 1.00 96.44 194 ARG A N 1
ATOM 1537 C CA . ARG A 1 194 ? -3.891 6.020 25.238 1.00 96.44 194 ARG A CA 1
ATOM 1538 C C . ARG A 1 194 ? -5.266 6.553 25.628 1.00 96.44 194 ARG A C 1
ATOM 1540 O O . ARG A 1 194 ? -5.654 6.421 26.786 1.00 96.44 194 ARG A O 1
ATOM 1547 N N . THR A 1 195 ? -6.011 7.104 24.676 1.00 95.00 195 THR A N 1
ATOM 1548 C CA . THR A 1 195 ? -7.371 7.611 24.896 1.00 95.00 195 THR A CA 1
ATOM 1549 C C . THR A 1 195 ? -8.324 6.488 25.290 1.00 95.00 195 THR A C 1
ATOM 1551 O O . THR A 1 195 ? -9.084 6.639 26.243 1.00 95.00 195 THR A O 1
ATOM 1554 N N . LEU A 1 196 ? -8.220 5.320 24.650 1.00 94.94 196 LEU A N 1
ATOM 1555 C CA . LEU A 1 196 ? -9.011 4.144 25.006 1.00 94.94 196 LEU A CA 1
ATOM 1556 C C . LEU A 1 196 ? -8.758 3.714 26.458 1.00 94.94 196 LEU A C 1
ATOM 1558 O O . LEU A 1 196 ? -9.710 3.429 27.176 1.00 94.94 196 LEU A O 1
ATOM 1562 N N . LYS A 1 197 ? -7.493 3.707 26.908 1.00 95.88 197 LYS A N 1
ATOM 1563 C CA . LYS A 1 197 ? -7.135 3.398 28.304 1.00 95.88 197 LYS A CA 1
ATOM 1564 C C . LYS A 1 197 ? -7.707 4.416 29.291 1.00 95.88 197 LYS A C 1
ATOM 1566 O O . LYS A 1 197 ? -8.221 4.015 30.328 1.00 95.88 197 LYS A O 1
ATOM 1571 N N . LYS A 1 198 ? -7.644 5.714 28.971 1.00 95.88 198 LYS A N 1
ATOM 1572 C CA . LYS A 1 198 ? -8.229 6.778 29.809 1.00 95.88 198 LYS A CA 1
ATOM 1573 C C . LYS A 1 198 ? -9.747 6.638 29.931 1.00 95.88 198 LYS A C 1
ATOM 1575 O O . LYS A 1 198 ? -10.292 6.815 31.012 1.00 95.88 198 LYS A O 1
ATOM 1580 N N . ASN A 1 199 ? -10.403 6.248 28.842 1.00 93.50 199 ASN A N 1
ATOM 1581 C CA . ASN A 1 199 ? -11.852 6.090 28.771 1.00 93.50 199 ASN A CA 1
ATOM 1582 C C . ASN A 1 199 ? -12.327 4.671 29.128 1.00 93.50 199 ASN A C 1
ATOM 1584 O O . ASN A 1 199 ? -13.484 4.345 28.880 1.00 93.50 199 ASN A O 1
ATOM 1588 N N . ALA A 1 200 ? -11.473 3.814 29.704 1.00 94.94 200 ALA A N 1
ATOM 1589 C CA . ALA A 1 200 ? -11.805 2.410 29.963 1.00 94.94 200 ALA A CA 1
ATOM 1590 C C . ALA A 1 200 ? -13.055 2.237 30.846 1.00 94.94 200 ALA A C 1
ATOM 1592 O O . ALA A 1 200 ? -13.824 1.305 30.624 1.00 94.94 200 ALA A O 1
ATOM 1593 N N . ALA A 1 201 ? -13.291 3.161 31.785 1.00 94.56 201 ALA A N 1
ATOM 1594 C CA . ALA A 1 201 ? -14.461 3.158 32.665 1.00 94.56 201 ALA A CA 1
ATOM 1595 C C . ALA A 1 201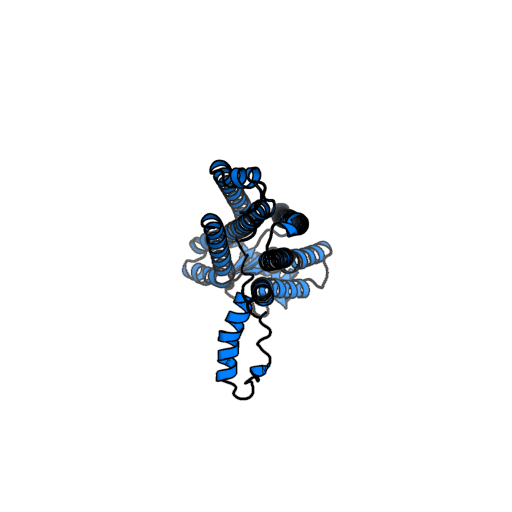 ? -15.798 3.358 31.921 1.00 94.56 201 ALA A C 1
ATOM 1597 O O . ALA A 1 201 ? -16.837 2.921 32.408 1.00 94.56 201 ALA A O 1
ATOM 1598 N N . ASN A 1 202 ? -15.776 3.965 30.729 1.00 92.12 202 ASN A N 1
ATOM 1599 C CA . ASN A 1 202 ? -16.979 4.241 29.936 1.00 92.12 202 ASN A CA 1
ATOM 1600 C C . ASN A 1 202 ? -17.419 3.041 29.079 1.00 92.12 202 ASN A C 1
ATOM 1602 O O . ASN A 1 202 ? -18.476 3.081 28.451 1.00 92.12 202 ASN A O 1
ATOM 1606 N N . PHE A 1 203 ? -16.616 1.975 29.019 1.00 90.75 203 PHE A N 1
ATOM 1607 C CA . PHE A 1 203 ? -16.886 0.803 28.192 1.00 90.75 203 PHE A CA 1
ATOM 1608 C C . PHE A 1 203 ? -17.123 -0.438 29.050 1.00 90.75 203 PHE A C 1
ATOM 1610 O O . PHE A 1 203 ? -16.479 -0.651 30.073 1.00 90.75 203 PHE A O 1
ATOM 1617 N N . SER A 1 204 ? -17.988 -1.340 28.575 1.00 93.94 204 SER A N 1
ATOM 1618 C CA . SER A 1 204 ? -18.032 -2.692 29.138 1.00 93.94 204 SER A CA 1
ATOM 1619 C C . SER A 1 204 ? -16.674 -3.384 28.953 1.00 93.94 204 SER A C 1
ATOM 1621 O O . SER A 1 204 ? -16.008 -3.181 27.933 1.00 93.94 204 SER A O 1
ATOM 1623 N N . ALA A 1 205 ? -16.284 -4.268 29.878 1.00 93.12 205 ALA A N 1
ATOM 1624 C CA . ALA A 1 205 ? -15.012 -4.995 29.797 1.00 93.12 205 ALA A CA 1
ATOM 1625 C C . ALA A 1 205 ? -14.836 -5.746 28.459 1.00 93.12 205 ALA A C 1
ATOM 1627 O O . ALA A 1 205 ? -13.742 -5.793 27.891 1.00 93.12 205 ALA A O 1
ATOM 1628 N N . LYS A 1 206 ? -15.932 -6.291 27.914 1.00 90.50 206 LYS A N 1
ATOM 1629 C CA . LYS A 1 206 ? -15.943 -6.979 26.616 1.00 90.50 206 LYS A CA 1
ATOM 1630 C C . LYS A 1 206 ? -15.707 -6.009 25.454 1.00 90.50 206 LYS A C 1
ATOM 1632 O O . LYS A 1 206 ? -14.889 -6.299 24.582 1.00 90.50 206 LYS A O 1
ATOM 1637 N N . THR A 1 207 ? -16.399 -4.869 25.446 1.00 90.00 207 THR A N 1
ATOM 1638 C CA . THR A 1 207 ? -16.266 -3.833 24.408 1.00 90.00 207 THR A CA 1
ATOM 1639 C C . THR A 1 207 ? -14.876 -3.201 24.436 1.00 90.00 207 THR A C 1
ATOM 1641 O O . THR A 1 207 ? -14.244 -3.069 23.391 1.00 90.00 207 THR A O 1
ATOM 1644 N N . TYR A 1 208 ? -14.362 -2.891 25.629 1.00 91.88 208 TYR A N 1
ATOM 1645 C CA . TYR A 1 208 ? -13.012 -2.367 25.820 1.00 91.88 208 TYR A CA 1
ATOM 1646 C C . TYR A 1 208 ? -11.952 -3.319 25.256 1.00 91.88 208 TYR A C 1
ATOM 1648 O O . TYR A 1 208 ? -11.136 -2.912 24.430 1.00 91.88 208 TYR A O 1
ATOM 1656 N N . LYS A 1 209 ? -12.009 -4.607 25.630 1.00 90.44 209 LYS A N 1
ATOM 1657 C CA . LYS A 1 209 ? -11.069 -5.623 25.134 1.00 90.44 209 LYS A CA 1
ATOM 1658 C C . LYS A 1 209 ? -11.114 -5.740 23.610 1.00 90.44 209 LYS A C 1
ATOM 1660 O O . LYS A 1 209 ? -10.064 -5.839 22.981 1.00 90.44 209 LYS A O 1
ATOM 1665 N N . LEU A 1 210 ? -12.307 -5.682 23.014 1.00 89.25 210 LEU A N 1
ATOM 1666 C CA . LEU A 1 210 ? -12.468 -5.715 21.561 1.00 89.25 210 LEU A CA 1
ATOM 1667 C C . LEU A 1 210 ? -11.833 -4.488 20.886 1.00 89.25 210 LEU A C 1
ATOM 1669 O O . LEU A 1 210 ? -11.058 -4.651 19.946 1.00 89.25 210 LEU A O 1
ATOM 1673 N N . HIS A 1 211 ? -12.105 -3.272 21.373 1.00 90.31 211 HIS A N 1
ATOM 1674 C CA . HIS A 1 211 ? -11.481 -2.060 20.831 1.00 90.31 211 HIS A CA 1
ATOM 1675 C C . HIS A 1 211 ? -9.963 -2.081 20.991 1.00 90.31 211 HIS A C 1
ATOM 1677 O O . HIS A 1 211 ? -9.255 -1.723 20.054 1.00 90.31 211 HIS A O 1
ATOM 1683 N N . GLN A 1 212 ? -9.462 -2.542 22.137 1.00 92.69 212 GLN A N 1
ATOM 1684 C CA . GLN A 1 212 ? -8.032 -2.649 22.394 1.00 92.69 212 GLN A CA 1
ATOM 1685 C C . GLN A 1 212 ? -7.368 -3.605 21.397 1.00 92.69 212 GLN A C 1
ATOM 1687 O O . GLN A 1 212 ? -6.393 -3.225 20.751 1.00 92.69 212 GLN A O 1
ATOM 1692 N N . GLN A 1 213 ? -7.924 -4.808 21.218 1.00 91.31 213 GLN A N 1
ATOM 1693 C CA . GLN A 1 213 ? -7.424 -5.794 20.255 1.00 91.31 213 GLN A CA 1
ATOM 1694 C C . GLN A 1 213 ? -7.424 -5.245 18.829 1.00 91.31 213 GLN A C 1
ATOM 1696 O O . GLN A 1 213 ? -6.417 -5.338 18.134 1.00 91.31 213 GLN A O 1
ATOM 1701 N N . LEU A 1 214 ? -8.526 -4.619 18.413 1.00 89.56 214 LEU A N 1
ATOM 1702 C CA . LEU A 1 214 ? -8.640 -4.040 17.080 1.00 89.56 214 LEU A CA 1
ATOM 1703 C C . LEU A 1 214 ? -7.669 -2.867 16.865 1.00 89.56 214 LEU A C 1
ATOM 1705 O O . LEU A 1 214 ? -7.315 -2.596 15.726 1.00 89.56 214 LEU A O 1
ATOM 1709 N N . THR A 1 215 ? -7.307 -2.101 17.903 1.00 91.38 215 THR A N 1
ATOM 1710 C CA . THR A 1 215 ? -6.370 -0.970 17.750 1.00 91.38 215 THR A CA 1
ATOM 1711 C C . THR A 1 215 ? -4.934 -1.482 17.699 1.00 91.38 215 THR A C 1
ATOM 1713 O O . THR A 1 215 ? -4.147 -0.990 16.902 1.00 91.38 215 THR A O 1
ATOM 1716 N N . ILE A 1 216 ? -4.599 -2.502 18.497 1.00 93.12 216 ILE A N 1
ATOM 1717 C CA . ILE A 1 216 ? -3.293 -3.174 18.422 1.00 93.12 216 ILE A CA 1
ATOM 1718 C C . ILE A 1 216 ? -3.099 -3.797 17.040 1.00 93.12 216 ILE A C 1
ATOM 1720 O O . ILE A 1 216 ? -2.059 -3.585 16.428 1.00 93.12 216 ILE A O 1
ATOM 1724 N N . LEU A 1 217 ? -4.109 -4.510 16.534 1.00 91.38 217 LEU A N 1
ATOM 1725 C CA . LEU A 1 217 ? -4.080 -5.062 15.182 1.00 91.38 217 LEU A CA 1
ATOM 1726 C C . LEU A 1 217 ? -3.812 -3.972 14.141 1.00 91.38 217 LEU A C 1
ATOM 1728 O O . LEU A 1 217 ? -2.952 -4.154 13.294 1.00 91.38 217 LEU A O 1
ATOM 1732 N N . LEU A 1 218 ? -4.500 -2.836 14.243 1.00 91.38 218 LEU A N 1
ATOM 1733 C CA . LEU A 1 218 ? -4.319 -1.724 13.315 1.00 91.38 218 LEU A CA 1
ATOM 1734 C C . LEU A 1 218 ? -2.890 -1.162 13.353 1.00 91.38 218 LEU A C 1
ATOM 1736 O O . LEU A 1 218 ? -2.309 -0.925 12.307 1.00 91.38 218 LEU A O 1
ATOM 1740 N N . ILE A 1 219 ? -2.289 -1.017 14.538 1.00 93.56 219 ILE A N 1
ATOM 1741 C CA . ILE A 1 219 ? -0.880 -0.605 14.664 1.00 93.56 219 ILE A CA 1
ATOM 1742 C C . ILE A 1 219 ? 0.053 -1.638 14.027 1.00 93.56 219 ILE A C 1
ATOM 1744 O O . ILE A 1 219 ? 0.995 -1.263 13.342 1.00 93.56 219 ILE A O 1
ATOM 1748 N N . LEU A 1 220 ? -0.204 -2.933 14.221 1.00 93.88 220 LEU A N 1
ATOM 1749 C CA . LEU A 1 220 ? 0.590 -3.981 13.575 1.00 93.88 220 LEU A CA 1
ATOM 1750 C C . LEU A 1 220 ? 0.443 -3.943 12.052 1.00 93.88 220 LEU A C 1
ATOM 1752 O O . LEU A 1 220 ? 1.439 -4.099 11.357 1.00 93.88 220 LEU A O 1
ATOM 1756 N N . GLN A 1 221 ? -0.767 -3.695 11.545 1.00 91.19 221 GLN A N 1
ATOM 1757 C CA . GLN A 1 221 ? -1.020 -3.516 10.117 1.00 91.19 221 GLN A CA 1
ATOM 1758 C C . GLN A 1 221 ? -0.263 -2.306 9.570 1.00 91.19 221 GLN A C 1
ATOM 1760 O O . GLN A 1 221 ? 0.384 -2.456 8.548 1.00 91.19 221 GLN A O 1
ATOM 1765 N N . LEU A 1 222 ? -0.224 -1.176 10.283 1.00 91.44 222 LEU A N 1
ATOM 1766 C CA . LEU A 1 222 ? 0.573 0.009 9.919 1.00 91.44 222 LEU A CA 1
ATOM 1767 C C . LEU A 1 222 ? 2.091 -0.235 9.930 1.00 91.44 222 LEU A C 1
ATOM 1769 O O . LEU A 1 222 ? 2.850 0.424 9.232 1.00 91.44 222 LEU A O 1
ATOM 1773 N N . LEU A 1 223 ? 2.575 -1.207 10.705 1.00 93.62 223 LEU A N 1
ATOM 1774 C CA . LEU A 1 223 ? 3.984 -1.603 10.642 1.00 93.62 223 LEU A CA 1
ATOM 1775 C C . LEU A 1 223 ? 4.293 -2.461 9.410 1.00 93.62 223 LEU A C 1
ATOM 1777 O O . LEU A 1 223 ? 5.454 -2.537 9.003 1.00 93.62 223 LEU A O 1
ATOM 1781 N N . THR A 1 224 ? 3.293 -3.112 8.805 1.00 91.88 224 THR A N 1
ATOM 1782 C CA . THR A 1 224 ? 3.545 -4.015 7.676 1.00 91.88 224 THR A CA 1
ATOM 1783 C C . THR A 1 224 ? 4.115 -3.297 6.455 1.00 91.88 224 THR A C 1
ATOM 1785 O O . THR A 1 224 ? 5.118 -3.796 5.947 1.00 91.88 224 THR A O 1
ATOM 1788 N N . PRO A 1 225 ? 3.631 -2.124 5.998 1.00 90.31 225 PRO A N 1
ATOM 1789 C CA . PRO A 1 225 ? 4.238 -1.477 4.849 1.00 90.31 225 PRO A CA 1
ATOM 1790 C C . PRO A 1 225 ? 5.652 -0.969 5.126 1.00 90.31 225 PRO A C 1
ATOM 1792 O O . PRO A 1 225 ? 6.493 -0.965 4.233 1.00 90.31 225 PRO A O 1
ATOM 1795 N N . ILE A 1 226 ? 5.961 -0.607 6.373 1.00 91.62 226 ILE A N 1
ATOM 1796 C CA . ILE A 1 226 ? 7.325 -0.231 6.759 1.00 91.62 226 ILE A CA 1
ATOM 1797 C C . ILE A 1 226 ? 8.269 -1.418 6.551 1.00 91.62 226 ILE A C 1
ATOM 1799 O O . ILE A 1 226 ? 9.301 -1.287 5.895 1.00 91.62 226 ILE A O 1
ATOM 1803 N N . ILE A 1 227 ? 7.894 -2.588 7.069 1.00 92.81 227 ILE A N 1
ATOM 1804 C CA . ILE A 1 227 ? 8.717 -3.799 7.000 1.00 92.81 227 ILE A CA 1
ATOM 1805 C C . ILE A 1 227 ? 8.790 -4.337 5.568 1.00 92.81 227 ILE A C 1
ATOM 1807 O O . ILE A 1 227 ? 9.870 -4.685 5.102 1.00 92.81 227 ILE A O 1
ATOM 1811 N N . PHE A 1 228 ? 7.652 -4.419 4.878 1.00 90.81 228 PHE A N 1
ATOM 1812 C CA . PHE A 1 228 ? 7.546 -5.091 3.586 1.00 90.81 228 PHE A CA 1
ATOM 1813 C C . PHE A 1 228 ? 7.795 -4.184 2.383 1.00 90.81 228 PHE A C 1
ATOM 1815 O O . PHE A 1 228 ? 8.178 -4.712 1.348 1.00 90.81 228 PHE A O 1
ATOM 1822 N N . PHE A 1 229 ? 7.642 -2.860 2.501 1.00 87.25 229 PHE A N 1
ATOM 1823 C CA . PHE A 1 229 ? 7.946 -1.915 1.420 1.00 87.25 229 PHE A CA 1
ATOM 1824 C C . PHE A 1 229 ? 9.147 -1.021 1.718 1.00 87.25 229 PHE A C 1
ATOM 1826 O O . PHE A 1 229 ? 10.126 -1.042 0.974 1.00 87.25 229 PHE A O 1
ATOM 1833 N N . ILE A 1 230 ? 9.104 -0.248 2.806 1.00 88.56 230 ILE A N 1
ATOM 1834 C CA . ILE A 1 230 ? 10.111 0.798 3.049 1.00 88.56 230 ILE A CA 1
ATOM 1835 C C . ILE A 1 230 ? 11.502 0.195 3.245 1.00 88.56 230 ILE A C 1
ATOM 1837 O O . ILE A 1 230 ? 12.454 0.664 2.623 1.00 88.56 230 ILE A O 1
ATOM 1841 N N . VAL A 1 231 ? 11.627 -0.840 4.082 1.00 90.00 231 VAL A N 1
ATOM 1842 C CA . VAL A 1 231 ? 12.910 -1.502 4.366 1.00 90.00 231 VAL A CA 1
ATOM 1843 C C . VAL A 1 231 ? 13.566 -2.071 3.099 1.00 90.00 231 VAL A C 1
ATOM 1845 O O . VAL A 1 231 ? 14.701 -1.674 2.828 1.00 90.00 231 VAL A O 1
ATOM 1848 N N . PRO A 1 232 ? 12.919 -2.939 2.290 1.00 88.38 232 PRO A N 1
ATOM 1849 C CA . PRO A 1 232 ? 13.564 -3.489 1.097 1.00 88.38 232 PRO A CA 1
ATOM 1850 C C . PRO A 1 232 ? 13.871 -2.433 0.029 1.00 88.38 232 PRO A C 1
ATOM 1852 O O . PRO A 1 232 ? 14.943 -2.482 -0.576 1.00 88.38 232 PRO A O 1
ATOM 1855 N N . ILE A 1 233 ? 13.002 -1.433 -0.170 1.00 84.25 233 ILE A N 1
ATOM 1856 C CA . ILE A 1 233 ? 13.278 -0.350 -1.129 1.00 84.25 233 ILE A CA 1
ATOM 1857 C C . ILE A 1 233 ? 14.474 0.484 -0.659 1.00 84.25 233 ILE A C 1
ATOM 1859 O O . ILE A 1 233 ? 15.380 0.770 -1.437 1.00 84.25 233 ILE A O 1
ATOM 1863 N N . SER A 1 234 ? 14.519 0.826 0.630 1.00 85.06 234 SER A N 1
ATOM 1864 C CA . SER A 1 234 ? 15.613 1.605 1.218 1.00 85.06 234 SER A CA 1
ATOM 1865 C C . SER A 1 234 ? 16.938 0.842 1.187 1.00 85.06 234 SER A C 1
ATOM 1867 O O . SER A 1 234 ? 17.968 1.432 0.872 1.00 85.06 234 SER A O 1
ATOM 1869 N N . ALA A 1 235 ? 16.922 -0.469 1.450 1.00 85.25 235 ALA A N 1
ATOM 1870 C CA . ALA A 1 235 ? 18.096 -1.329 1.312 1.00 85.25 235 ALA A CA 1
ATOM 1871 C C . ALA A 1 235 ? 18.604 -1.368 -0.138 1.00 85.25 235 ALA A C 1
ATOM 1873 O O . ALA A 1 235 ? 19.811 -1.292 -0.367 1.00 85.25 235 ALA A O 1
ATOM 1874 N N . SER A 1 236 ? 17.692 -1.413 -1.111 1.00 79.88 236 SER A N 1
ATOM 1875 C CA . SER A 1 236 ? 18.048 -1.420 -2.532 1.00 79.88 236 SER A CA 1
ATOM 1876 C C . SER A 1 236 ? 18.634 -0.080 -2.992 1.00 79.88 236 SER A C 1
ATOM 1878 O O . SER A 1 236 ? 19.660 -0.053 -3.669 1.00 79.88 236 SER A O 1
ATOM 1880 N N . ILE A 1 237 ? 18.046 1.045 -2.563 1.00 79.38 237 ILE A N 1
ATOM 1881 C CA . ILE A 1 237 ? 18.589 2.395 -2.809 1.00 79.38 237 ILE A CA 1
ATOM 1882 C C . ILE A 1 237 ? 19.960 2.555 -2.144 1.00 79.38 237 ILE A C 1
ATOM 1884 O O . ILE A 1 237 ? 20.885 3.096 -2.743 1.00 79.38 237 ILE A O 1
ATOM 1888 N N . PHE A 1 238 ? 20.127 2.063 -0.917 1.00 82.81 238 PHE A N 1
ATOM 1889 C CA . PHE A 1 238 ? 21.417 2.089 -0.236 1.00 82.81 238 PHE A CA 1
ATOM 1890 C C . PHE A 1 238 ? 22.469 1.281 -1.011 1.00 82.81 238 PHE A C 1
ATOM 1892 O O . PHE A 1 238 ? 23.552 1.791 -1.291 1.00 82.81 238 PHE A O 1
ATOM 1899 N N . ALA A 1 239 ? 22.144 0.054 -1.430 1.00 81.00 239 ALA A N 1
ATOM 1900 C CA . ALA A 1 239 ? 23.044 -0.769 -2.236 1.00 81.00 239 ALA A CA 1
ATOM 1901 C C . ALA A 1 239 ? 23.456 -0.077 -3.547 1.00 81.00 239 ALA A C 1
ATOM 1903 O O . ALA A 1 239 ? 24.624 -0.158 -3.926 1.00 81.00 239 ALA A O 1
ATOM 1904 N N . MET A 1 240 ? 22.531 0.653 -4.179 1.00 75.25 240 MET A N 1
ATOM 1905 C CA . MET A 1 240 ? 22.781 1.474 -5.367 1.00 75.25 240 MET A CA 1
ATOM 1906 C C . MET A 1 240 ? 23.793 2.590 -5.112 1.00 75.25 240 MET A C 1
ATOM 1908 O O . MET A 1 240 ? 24.792 2.690 -5.817 1.00 75.25 240 MET A O 1
ATOM 1912 N N . ILE A 1 241 ? 23.540 3.427 -4.098 1.00 79.06 241 ILE A N 1
ATOM 1913 C CA . ILE A 1 241 ? 24.349 4.619 -3.799 1.00 79.06 241 ILE A CA 1
ATOM 1914 C C . ILE A 1 241 ? 25.798 4.226 -3.495 1.00 79.06 241 ILE A C 1
ATOM 1916 O O . ILE A 1 241 ? 26.728 4.925 -3.890 1.00 79.06 241 ILE A O 1
ATOM 1920 N N . PHE A 1 242 ? 25.992 3.092 -2.820 1.00 82.75 242 PHE A N 1
ATOM 1921 C CA . PHE A 1 242 ? 27.311 2.589 -2.442 1.00 82.75 242 PHE A CA 1
ATOM 1922 C C . PHE A 1 242 ? 27.902 1.574 -3.433 1.00 82.75 242 PHE A C 1
ATOM 1924 O O . PHE A 1 242 ? 28.966 1.021 -3.156 1.00 82.75 242 PHE A O 1
ATOM 1931 N N . ASN A 1 243 ? 27.242 1.330 -4.574 1.00 77.38 243 ASN A N 1
ATOM 1932 C CA . ASN A 1 243 ? 27.665 0.381 -5.610 1.00 77.38 243 ASN A CA 1
ATOM 1933 C C . ASN A 1 243 ? 28.051 -1.005 -5.038 1.00 77.38 243 ASN A C 1
ATOM 1935 O O . ASN A 1 243 ? 29.119 -1.559 -5.318 1.00 77.38 243 ASN A O 1
ATOM 1939 N N . LEU A 1 244 ? 27.207 -1.543 -4.149 1.00 79.75 244 LEU A N 1
ATOM 1940 C CA . LEU A 1 244 ? 27.470 -2.807 -3.462 1.00 79.75 244 LEU A CA 1
ATOM 1941 C C . LEU A 1 244 ? 27.229 -4.001 -4.397 1.00 79.75 244 LEU A C 1
ATOM 1943 O O . LEU A 1 244 ? 26.186 -4.108 -5.032 1.00 79.75 244 LEU A O 1
ATOM 1947 N N . LYS A 1 245 ? 28.131 -4.992 -4.376 1.00 77.94 245 LYS A N 1
ATOM 1948 C CA . LYS A 1 245 ? 28.014 -6.240 -5.166 1.00 77.94 245 LYS A CA 1
ATOM 1949 C C . LYS A 1 245 ? 26.796 -7.121 -4.820 1.00 77.94 245 LYS A C 1
ATOM 1951 O O . LYS A 1 245 ? 26.563 -8.120 -5.490 1.00 77.94 245 LYS A O 1
ATOM 1956 N N . TYR A 1 246 ? 26.035 -6.783 -3.779 1.00 73.94 246 TYR A N 1
ATOM 1957 C CA . TYR A 1 246 ? 24.891 -7.558 -3.275 1.00 73.94 246 TYR A CA 1
ATOM 1958 C C . TYR A 1 246 ? 23.533 -7.048 -3.777 1.00 73.94 246 TYR A C 1
ATOM 1960 O O . TYR A 1 246 ? 22.510 -7.305 -3.148 1.00 73.94 246 TYR A O 1
ATOM 1968 N N . GLN A 1 247 ? 23.525 -6.342 -4.905 1.00 70.69 247 GLN A N 1
ATOM 1969 C CA . GLN A 1 247 ? 22.329 -5.754 -5.494 1.00 70.69 247 GLN A CA 1
ATOM 1970 C C . GLN A 1 247 ? 21.239 -6.800 -5.797 1.00 70.69 247 GLN A C 1
ATOM 1972 O O . GLN A 1 247 ? 20.172 -6.765 -5.195 1.00 70.69 247 GLN A O 1
ATOM 1977 N N . LYS A 1 248 ? 21.554 -7.811 -6.619 1.00 75.06 248 LYS A N 1
ATOM 1978 C CA . LYS A 1 248 ? 20.598 -8.861 -7.015 1.00 75.06 248 LYS A CA 1
ATOM 1979 C C . LYS A 1 248 ? 19.952 -9.591 -5.819 1.00 75.06 248 LYS A C 1
ATOM 1981 O O . LYS A 1 248 ? 18.729 -9.690 -5.789 1.00 75.06 248 LYS A O 1
ATOM 1986 N N . PRO A 1 249 ? 20.712 -10.068 -4.807 1.00 80.81 249 PRO A N 1
ATOM 1987 C CA . PRO A 1 249 ? 20.105 -10.639 -3.606 1.00 80.81 249 PRO A CA 1
ATOM 1988 C C . PRO A 1 249 ? 19.157 -9.684 -2.871 1.00 80.81 249 PRO A C 1
ATOM 1990 O O . PRO A 1 249 ? 18.147 -10.139 -2.340 1.00 80.81 249 PRO A O 1
ATOM 1993 N N . ALA A 1 250 ? 19.460 -8.382 -2.820 1.00 81.00 250 ALA A N 1
ATOM 1994 C CA . ALA A 1 250 ? 18.580 -7.399 -2.190 1.00 81.00 250 ALA A CA 1
ATOM 1995 C C . ALA A 1 250 ? 17.253 -7.263 -2.953 1.00 81.00 250 ALA A C 1
ATOM 1997 O O . ALA A 1 250 ? 16.198 -7.210 -2.321 1.00 81.00 250 ALA A O 1
ATOM 1998 N N . ASP A 1 251 ? 17.298 -7.295 -4.285 1.00 76.81 251 ASP A N 1
ATOM 1999 C CA . ASP A 1 251 ? 16.111 -7.215 -5.140 1.00 76.81 251 ASP A CA 1
ATOM 2000 C C . ASP A 1 251 ? 15.231 -8.463 -5.005 1.00 76.81 251 ASP A C 1
ATOM 2002 O O . ASP A 1 251 ? 14.017 -8.352 -4.826 1.00 76.81 251 ASP A O 1
ATOM 2006 N N . ASP A 1 252 ? 15.843 -9.652 -5.025 1.00 80.81 252 ASP A N 1
ATOM 2007 C CA . ASP A 1 252 ? 15.141 -10.928 -4.851 1.00 80.81 252 ASP A CA 1
ATOM 2008 C C . ASP 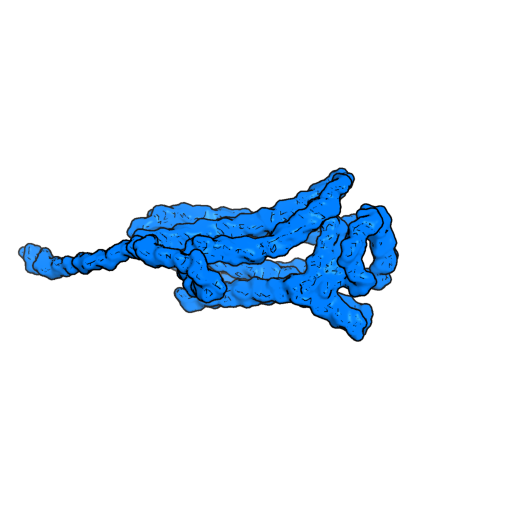A 1 252 ? 14.460 -10.992 -3.472 1.00 80.81 252 ASP A C 1
ATOM 2010 O O . ASP A 1 252 ? 13.292 -11.377 -3.356 1.00 80.81 252 ASP A O 1
ATOM 2014 N N . ILE A 1 253 ? 15.158 -10.550 -2.419 1.00 85.12 253 ILE A N 1
ATOM 2015 C CA . ILE A 1 253 ? 14.582 -10.420 -1.075 1.00 85.12 253 ILE A CA 1
ATOM 2016 C C . ILE A 1 253 ? 13.445 -9.393 -1.083 1.00 85.12 253 ILE A C 1
ATOM 2018 O O . ILE A 1 253 ? 12.372 -9.674 -0.553 1.00 85.12 253 ILE A O 1
ATOM 2022 N N . GLY A 1 254 ? 13.633 -8.227 -1.703 1.00 85.56 254 GLY A N 1
ATOM 2023 C CA . GLY A 1 254 ? 12.600 -7.197 -1.795 1.00 85.56 254 GLY A CA 1
ATOM 2024 C C . GLY A 1 254 ? 11.327 -7.699 -2.472 1.00 85.56 254 GLY A C 1
ATOM 2025 O O . GLY A 1 254 ? 10.229 -7.497 -1.954 1.00 85.56 254 GLY A O 1
ATOM 2026 N N . PHE A 1 255 ? 11.466 -8.453 -3.562 1.00 82.06 255 PHE A N 1
ATOM 2027 C CA . PHE A 1 255 ? 10.345 -9.082 -4.252 1.00 82.06 255 PHE A CA 1
ATOM 2028 C C . PHE A 1 255 ? 9.591 -10.085 -3.364 1.00 82.06 255 PHE A C 1
ATOM 2030 O O . PHE A 1 255 ? 8.354 -10.093 -3.338 1.00 82.06 255 PHE A O 1
ATOM 2037 N N . ILE A 1 256 ? 10.316 -10.905 -2.593 1.00 85.88 256 ILE A N 1
ATOM 2038 C CA . ILE A 1 256 ? 9.710 -11.817 -1.612 1.00 85.88 256 ILE A CA 1
ATOM 2039 C C . ILE A 1 256 ? 8.926 -11.020 -0.563 1.00 85.88 256 ILE A C 1
ATOM 2041 O O . ILE A 1 256 ? 7.790 -11.373 -0.246 1.00 85.88 256 ILE A O 1
ATOM 2045 N N . PHE A 1 257 ? 9.487 -9.922 -0.054 1.00 88.75 257 PHE A N 1
ATOM 2046 C CA . PHE A 1 257 ? 8.819 -9.074 0.934 1.00 88.75 257 PHE A CA 1
ATOM 2047 C C . PHE A 1 257 ? 7.532 -8.450 0.371 1.00 88.75 257 PHE A C 1
ATOM 2049 O O . PHE A 1 257 ? 6.481 -8.559 1.009 1.00 88.75 257 PHE A O 1
ATOM 2056 N N . PHE A 1 258 ? 7.558 -7.894 -0.844 1.00 84.19 258 PHE A N 1
ATOM 2057 C CA . PHE A 1 258 ? 6.348 -7.363 -1.486 1.00 84.19 258 PHE A CA 1
ATOM 2058 C C . PHE A 1 258 ? 5.275 -8.440 -1.670 1.00 84.19 258 PHE A C 1
ATOM 2060 O O . PHE A 1 258 ? 4.097 -8.198 -1.407 1.00 84.19 258 PHE A O 1
ATOM 2067 N N . SER A 1 259 ? 5.677 -9.651 -2.059 1.00 82.12 259 SER A N 1
ATOM 2068 C CA . SER A 1 259 ? 4.756 -10.778 -2.251 1.00 82.12 259 SER A CA 1
ATOM 2069 C C . SER A 1 259 ? 4.129 -11.253 -0.932 1.00 82.12 259 SER A C 1
ATOM 2071 O O . SER A 1 259 ? 2.971 -11.675 -0.892 1.00 82.12 259 SER A O 1
ATOM 2073 N N . LEU A 1 260 ? 4.872 -11.162 0.174 1.00 87.75 260 LEU A N 1
ATOM 2074 C CA . LEU A 1 260 ? 4.408 -11.557 1.505 1.00 87.75 260 LEU A CA 1
ATOM 2075 C C . LEU A 1 260 ? 3.535 -10.503 2.192 1.00 87.75 260 LEU A C 1
ATOM 2077 O O . LEU A 1 260 ? 2.800 -10.858 3.117 1.00 87.75 260 LEU A O 1
ATOM 2081 N N . TYR A 1 261 ? 3.571 -9.242 1.757 1.00 87.69 261 TYR A N 1
ATOM 2082 C CA . TYR A 1 261 ? 2.811 -8.143 2.360 1.00 87.69 261 TYR A CA 1
ATOM 2083 C C . TYR A 1 261 ? 1.309 -8.456 2.502 1.00 87.69 261 TYR A C 1
ATOM 2085 O O . TYR A 1 261 ? 0.768 -8.458 3.612 1.00 87.69 261 TYR A O 1
ATOM 2093 N N . SER A 1 262 ? 0.639 -8.784 1.390 1.00 81.38 262 SER A N 1
ATOM 2094 C CA . SER A 1 262 ? -0.814 -9.034 1.368 1.00 81.38 262 SER A CA 1
ATOM 2095 C C . SER A 1 262 ? -1.204 -10.237 2.242 1.00 81.38 262 SER A C 1
ATOM 2097 O O . SER A 1 262 ? -2.142 -10.179 3.050 1.00 81.38 262 SER A O 1
ATOM 2099 N N . SER A 1 263 ? -0.411 -11.309 2.160 1.00 85.31 263 SER A N 1
ATOM 2100 C CA . SER A 1 263 ? -0.588 -12.514 2.978 1.00 85.31 263 SER A CA 1
ATOM 2101 C C . SER A 1 263 ? -0.403 -12.223 4.469 1.00 85.31 263 SER A C 1
ATOM 2103 O O . SER A 1 263 ? -1.154 -12.737 5.304 1.00 85.31 263 SER A O 1
ATOM 2105 N N . SER A 1 264 ? 0.555 -11.363 4.819 1.00 90.56 264 SER A N 1
ATOM 2106 C CA . SER A 1 264 ? 0.847 -10.991 6.205 1.00 90.56 264 SER A CA 1
ATOM 2107 C C . SER A 1 264 ? -0.286 -10.170 6.818 1.00 90.56 264 SER A C 1
ATOM 2109 O O . SER A 1 264 ? -0.725 -10.475 7.928 1.00 90.56 264 SER A O 1
ATOM 2111 N N . ASN A 1 265 ? -0.847 -9.204 6.084 1.00 87.38 265 ASN A N 1
ATOM 2112 C CA . ASN A 1 265 ? -1.998 -8.418 6.545 1.00 87.38 265 ASN A CA 1
ATOM 2113 C C . ASN A 1 265 ? -3.257 -9.265 6.766 1.00 87.38 265 ASN A C 1
ATOM 2115 O O . ASN A 1 265 ? -3.956 -9.117 7.780 1.00 87.38 265 ASN A O 1
ATOM 2119 N N . SER A 1 266 ? -3.517 -10.205 5.858 1.00 86.62 266 SER A N 1
ATOM 2120 C CA . SER A 1 266 ? -4.609 -11.172 6.004 1.00 86.62 266 SER A CA 1
ATOM 2121 C C . SER A 1 266 ? -4.391 -12.076 7.221 1.00 86.62 266 SER A C 1
ATOM 2123 O O . SER A 1 266 ? -5.299 -12.269 8.034 1.00 86.62 266 SER A O 1
ATOM 2125 N N . SER A 1 267 ? -3.161 -12.561 7.410 1.00 90.38 267 SER A N 1
ATOM 2126 C CA . SER A 1 267 ? -2.784 -13.413 8.543 1.00 90.38 267 SER A CA 1
ATOM 2127 C C . SER A 1 267 ? -2.947 -12.694 9.881 1.00 90.38 267 SER A C 1
ATOM 2129 O O . SER A 1 267 ? -3.565 -13.240 10.794 1.00 90.38 267 SER A O 1
ATOM 2131 N N . LEU A 1 268 ? -2.474 -11.448 9.995 1.00 91.12 268 LEU A N 1
ATOM 2132 C CA . LEU A 1 268 ? -2.667 -10.619 11.189 1.00 91.12 268 LEU A CA 1
ATOM 2133 C C . LEU A 1 268 ? -4.156 -10.465 11.520 1.00 91.12 268 LEU A C 1
ATOM 2135 O O . LEU A 1 268 ? -4.566 -10.657 12.667 1.00 91.12 268 LEU A O 1
ATOM 2139 N N . THR A 1 269 ? -4.985 -10.195 10.512 1.00 88.38 269 THR A N 1
ATOM 2140 C CA . THR A 1 269 ? -6.434 -10.052 10.691 1.00 88.38 269 THR A CA 1
ATOM 2141 C C . THR A 1 269 ? -7.068 -11.338 11.223 1.00 88.38 269 THR A C 1
ATOM 2143 O O . THR A 1 269 ? -7.808 -11.301 12.209 1.00 88.38 269 THR A O 1
ATOM 2146 N N . ILE A 1 270 ? -6.742 -12.486 10.626 1.00 87.88 270 ILE A N 1
ATOM 2147 C CA . ILE A 1 270 ? -7.253 -13.796 11.052 1.00 87.88 270 ILE A CA 1
ATOM 2148 C C . ILE A 1 270 ? -6.785 -14.129 12.475 1.00 87.88 270 ILE A C 1
ATOM 2150 O O . ILE A 1 270 ? -7.580 -14.601 13.288 1.00 87.88 270 ILE A O 1
ATOM 2154 N N . ILE A 1 271 ? -5.520 -13.861 12.810 1.00 87.94 271 ILE A N 1
ATOM 2155 C CA . ILE A 1 271 ? -4.947 -14.174 14.126 1.00 87.94 271 ILE A CA 1
ATOM 2156 C C . ILE A 1 271 ? -5.599 -13.332 15.228 1.00 87.94 271 ILE A C 1
ATOM 2158 O O . ILE A 1 271 ? -5.969 -13.880 16.270 1.00 87.94 271 ILE A O 1
ATOM 2162 N N . PHE A 1 272 ? -5.776 -12.024 15.021 1.00 85.94 272 PHE A N 1
ATOM 2163 C CA . PHE A 1 272 ? -6.224 -11.109 16.078 1.00 85.94 272 PHE A CA 1
ATOM 2164 C C . PHE A 1 272 ? -7.749 -10.991 16.203 1.00 85.94 272 PHE A C 1
ATOM 2166 O O . PHE A 1 272 ? -8.255 -10.758 17.305 1.00 85.94 272 PHE A O 1
ATOM 2173 N N . VAL A 1 273 ? -8.511 -11.187 15.124 1.00 84.69 273 VAL A N 1
ATOM 2174 C CA . VAL A 1 273 ? -9.969 -10.993 15.130 1.00 84.69 273 VAL A CA 1
ATOM 2175 C C . VAL A 1 273 ? -10.685 -12.325 15.347 1.00 84.69 273 VAL A C 1
ATOM 2177 O O . VAL A 1 273 ? -10.805 -13.158 14.452 1.00 84.69 273 VAL A O 1
ATOM 2180 N N . SER A 1 274 ? -11.211 -12.517 16.561 1.00 85.25 274 SER A N 1
ATOM 2181 C CA . SER A 1 274 ? -11.830 -13.784 16.988 1.00 85.25 274 SER A CA 1
ATOM 2182 C C . SER A 1 274 ? -12.913 -14.330 16.033 1.00 85.25 274 SER A C 1
ATOM 2184 O O . SER A 1 274 ? -12.855 -15.522 15.725 1.00 85.25 274 SER A O 1
ATOM 2186 N N . PRO A 1 275 ? -13.861 -13.519 15.508 1.00 84.44 275 PRO A N 1
ATOM 2187 C CA . PRO A 1 275 ? -14.825 -13.998 14.513 1.00 84.44 275 PRO A CA 1
ATOM 2188 C C . PRO A 1 275 ? -14.179 -14.590 13.255 1.00 84.44 275 PRO A C 1
ATOM 2190 O O . PRO A 1 275 ? -14.604 -15.653 12.811 1.00 84.44 275 PRO A O 1
ATOM 2193 N N . TYR A 1 276 ? -13.131 -13.953 12.720 1.00 83.38 276 TYR A N 1
ATOM 2194 C CA . TYR A 1 276 ? -12.428 -14.450 11.535 1.00 83.38 276 TYR A CA 1
ATOM 2195 C C . TYR A 1 276 ? -11.634 -15.712 11.840 1.00 83.38 276 TYR A C 1
ATOM 2197 O O . TYR A 1 276 ? -11.687 -16.660 11.060 1.00 83.38 276 TYR A O 1
ATOM 2205 N N . ARG A 1 277 ? -10.974 -15.779 13.002 1.00 87.12 277 ARG A N 1
ATOM 2206 C CA . ARG A 1 277 ? -10.291 -16.998 13.448 1.00 87.12 277 ARG A CA 1
ATOM 2207 C C . ARG A 1 277 ? -11.251 -18.175 13.552 1.00 87.12 277 ARG A C 1
ATOM 2209 O O . ARG A 1 277 ? -10.953 -19.245 13.039 1.00 87.12 277 ARG A O 1
ATOM 2216 N N . LYS A 1 278 ? -12.405 -17.967 14.195 1.00 86.94 278 LYS A N 1
ATOM 2217 C CA . LYS A 1 278 ? -13.428 -19.004 14.351 1.00 86.94 278 LYS A CA 1
ATOM 2218 C C . LYS A 1 278 ? -13.978 -19.436 12.993 1.00 86.94 278 LYS A C 1
ATOM 2220 O O . LYS A 1 278 ? -13.998 -20.622 12.711 1.00 86.94 278 LYS A O 1
ATOM 2225 N N . PHE A 1 279 ? -14.344 -18.485 12.135 1.00 87.44 279 PHE A N 1
ATOM 2226 C CA . PHE A 1 279 ? -14.835 -18.782 10.790 1.00 87.44 279 PHE A CA 1
ATOM 2227 C C . PHE A 1 279 ? -13.820 -19.586 9.962 1.00 87.44 279 PHE A C 1
ATOM 2229 O O . PHE A 1 279 ? -14.174 -20.622 9.404 1.00 87.44 279 PHE A O 1
ATOM 2236 N N . THR A 1 280 ? -12.559 -19.140 9.938 1.00 85.75 280 THR A N 1
ATOM 2237 C CA . THR A 1 280 ? -11.456 -19.797 9.215 1.00 85.75 280 THR A CA 1
ATOM 2238 C C . THR A 1 280 ? -11.179 -21.188 9.780 1.00 85.75 280 THR A C 1
ATOM 2240 O O . THR A 1 280 ? -10.951 -22.129 9.031 1.00 85.75 280 THR A O 1
ATOM 2243 N N . TRP A 1 281 ? -11.229 -21.354 11.101 1.00 84.44 281 TRP A N 1
ATOM 2244 C CA . TRP A 1 281 ? -11.062 -22.662 11.728 1.00 84.44 281 TRP A CA 1
ATOM 2245 C C . TRP A 1 281 ? -12.212 -23.611 11.373 1.00 84.44 281 TRP A C 1
ATOM 2247 O O . TRP A 1 281 ? -11.980 -24.707 10.865 1.00 84.44 281 TRP A O 1
ATOM 2257 N N . ASP A 1 282 ? -13.451 -23.167 11.568 1.00 86.69 282 ASP A N 1
ATOM 2258 C CA . ASP A 1 282 ? -14.646 -23.983 11.355 1.00 86.69 282 ASP A CA 1
ATOM 2259 C C . ASP A 1 282 ? -14.793 -24.412 9.882 1.00 86.69 282 ASP A C 1
ATOM 2261 O O . ASP A 1 282 ? -15.214 -25.535 9.612 1.00 86.69 282 ASP A O 1
ATOM 2265 N N . HIS A 1 283 ? -14.407 -23.557 8.926 1.00 84.81 283 HIS A N 1
ATOM 2266 C CA . HIS A 1 283 ? -14.523 -23.856 7.494 1.00 84.81 283 HIS A CA 1
ATOM 2267 C C . HIS A 1 283 ? -13.254 -24.482 6.917 1.00 84.81 283 HIS A C 1
ATOM 2269 O O . HIS A 1 283 ? -13.321 -25.557 6.330 1.00 84.81 283 HIS A O 1
ATOM 2275 N N . THR A 1 284 ? -12.089 -23.860 7.087 1.00 81.12 284 THR A N 1
ATOM 2276 C CA . THR A 1 284 ? -10.853 -24.326 6.443 1.00 81.12 284 THR A CA 1
ATOM 2277 C C . THR A 1 284 ? -10.312 -25.572 7.134 1.00 81.12 284 THR A C 1
ATOM 2279 O O . THR A 1 284 ? -10.100 -26.596 6.486 1.00 81.12 284 THR A O 1
ATOM 2282 N N . PHE A 1 285 ? -10.161 -25.543 8.463 1.00 71.94 285 PHE A N 1
ATOM 2283 C CA . PHE A 1 285 ? -9.723 -26.729 9.207 1.00 71.94 285 PHE A CA 1
ATOM 2284 C C . PHE A 1 285 ? -10.839 -27.766 9.335 1.00 71.94 285 PHE A C 1
ATOM 2286 O O . PHE A 1 285 ? -10.550 -28.959 9.314 1.00 71.94 285 PHE A O 1
ATOM 2293 N N . GLY A 1 286 ? -12.109 -27.356 9.385 1.00 70.38 286 GLY A N 1
ATOM 2294 C CA . GLY A 1 286 ? -13.244 -28.279 9.294 1.00 70.38 286 GLY A CA 1
ATOM 2295 C C . GLY A 1 286 ? -13.262 -29.078 7.986 1.00 70.38 286 GLY A C 1
ATOM 2296 O O . GLY A 1 286 ? -13.564 -30.269 7.998 1.00 70.38 286 GLY A O 1
ATOM 2297 N N . LEU A 1 287 ? -12.880 -28.469 6.860 1.00 71.25 287 LEU A N 1
ATOM 2298 C CA . LEU A 1 287 ? -12.697 -29.189 5.599 1.00 71.25 287 LEU A CA 1
ATOM 2299 C C . LEU A 1 287 ? -11.476 -30.111 5.666 1.00 71.25 287 LEU A C 1
ATOM 2301 O O . LEU A 1 287 ? -11.617 -31.304 5.427 1.00 71.25 287 LEU A O 1
ATOM 2305 N N . VAL A 1 288 ? -10.304 -29.618 6.075 1.00 71.06 288 VAL A N 1
ATOM 2306 C CA . VAL A 1 288 ? -9.086 -30.449 6.162 1.00 71.06 288 VAL A CA 1
ATOM 2307 C C . VAL A 1 288 ? -9.274 -31.651 7.099 1.00 71.06 288 VAL A C 1
ATOM 2309 O O . VAL A 1 288 ? -8.898 -32.765 6.753 1.00 71.06 288 VAL A O 1
ATOM 2312 N N . THR A 1 289 ? -9.931 -31.473 8.247 1.00 66.50 289 THR A N 1
ATOM 2313 C CA . THR A 1 289 ? -10.242 -32.560 9.197 1.00 66.50 289 THR A CA 1
ATOM 2314 C C . THR A 1 289 ? -11.328 -33.520 8.702 1.00 66.50 289 THR A C 1
ATOM 2316 O O . THR A 1 289 ? -11.363 -34.666 9.148 1.00 66.50 289 THR A O 1
ATOM 2319 N N . LYS A 1 290 ? -12.188 -33.110 7.755 1.00 73.25 290 LYS A N 1
ATOM 2320 C CA . LYS A 1 290 ? -13.077 -34.037 7.029 1.00 73.25 290 LYS A CA 1
ATOM 2321 C C . LYS A 1 290 ? -12.302 -34.929 6.059 1.00 73.25 290 LYS A C 1
ATOM 2323 O O . LYS A 1 290 ? -12.635 -36.103 5.944 1.00 73.25 290 LYS A O 1
ATOM 2328 N N . TRP A 1 291 ? -11.283 -34.390 5.390 1.00 69.69 291 TRP A N 1
ATOM 2329 C CA . TRP A 1 291 ? -10.447 -35.132 4.437 1.00 69.69 291 TRP A CA 1
ATOM 2330 C C . TRP A 1 291 ? -9.340 -35.955 5.106 1.00 69.69 291 TRP A C 1
ATOM 2332 O O . TRP A 1 291 ? -8.833 -36.902 4.512 1.00 69.69 291 TRP A O 1
ATOM 2342 N N . ILE A 1 292 ? -8.982 -35.622 6.348 1.00 73.62 292 ILE A N 1
ATOM 2343 C CA . ILE A 1 292 ? -7.894 -36.245 7.098 1.00 73.62 292 ILE A CA 1
ATOM 2344 C C . ILE A 1 292 ? -8.439 -36.774 8.445 1.00 73.62 292 ILE A C 1
ATOM 2346 O O . ILE A 1 292 ? -8.420 -36.053 9.450 1.00 73.62 292 ILE A O 1
ATOM 2350 N N . PRO A 1 293 ? -8.930 -38.033 8.497 1.00 63.66 293 PRO A N 1
ATOM 2351 C CA . PRO A 1 293 ? -9.656 -38.586 9.649 1.00 63.66 293 PRO A CA 1
ATOM 2352 C C . PRO A 1 293 ? -8.865 -38.608 10.964 1.00 63.66 293 PRO A C 1
ATOM 2354 O O . PRO A 1 293 ? -9.463 -38.523 12.036 1.00 63.66 293 PRO A O 1
ATOM 2357 N N . TRP A 1 294 ? -7.532 -38.682 10.898 1.00 60.56 294 TRP A N 1
ATOM 2358 C CA . TRP A 1 294 ? -6.655 -38.712 12.074 1.00 60.56 294 TRP A CA 1
ATOM 2359 C C . TRP A 1 294 ? -6.451 -37.341 12.741 1.00 60.56 294 TRP A C 1
ATOM 2361 O O . TRP A 1 294 ? -5.916 -37.272 13.842 1.00 60.56 294 TRP A O 1
ATOM 2371 N N . CYS A 1 295 ? -6.905 -36.242 12.125 1.00 50.88 295 CYS A N 1
ATOM 2372 C CA . CYS A 1 295 ? -6.842 -34.898 12.714 1.00 50.88 295 CYS A CA 1
ATOM 2373 C C . CYS A 1 295 ? -8.116 -34.498 13.481 1.00 50.88 295 CYS A C 1
ATOM 2375 O O . CYS A 1 295 ? -8.263 -33.329 13.850 1.00 50.88 295 CYS A O 1
ATOM 2377 N N . LYS A 1 296 ? -9.043 -35.431 13.746 1.00 50.31 296 LYS A N 1
ATOM 2378 C CA . LYS A 1 296 ? -10.199 -35.166 14.614 1.00 50.31 296 LYS A CA 1
ATOM 2379 C C . LYS A 1 296 ? -9.719 -34.851 16.030 1.00 50.31 296 LYS A C 1
ATOM 2381 O O . LYS A 1 296 ? -9.350 -35.737 16.792 1.00 50.31 296 LYS A O 1
ATOM 2386 N N . ARG A 1 297 ? -9.716 -33.563 16.370 1.00 50.03 297 ARG A N 1
ATOM 2387 C CA . ARG A 1 297 ? -9.427 -33.098 17.725 1.00 50.03 297 ARG A CA 1
ATOM 2388 C C . ARG A 1 297 ? -10.613 -33.409 18.628 1.00 50.03 297 ARG A C 1
ATOM 2390 O O . ARG A 1 297 ? -11.753 -33.122 18.269 1.00 50.03 297 ARG A O 1
ATOM 2397 N N . ASP A 1 298 ? -10.313 -33.939 19.805 1.00 50.50 298 ASP A N 1
ATOM 2398 C CA . ASP A 1 298 ? -11.268 -34.138 20.886 1.00 50.50 298 ASP A CA 1
ATOM 2399 C C . ASP A 1 298 ? -11.845 -32.772 21.311 1.00 50.50 298 ASP A C 1
ATOM 2401 O O . ASP A 1 298 ? -11.155 -31.903 21.852 1.00 50.50 298 ASP A O 1
ATOM 2405 N N . THR A 1 299 ? -13.106 -32.522 20.961 1.00 53.50 299 THR A N 1
ATOM 2406 C CA . THR A 1 299 ? -13.806 -31.240 21.160 1.00 53.50 299 THR A CA 1
ATOM 2407 C C . THR A 1 299 ? -14.117 -30.927 22.627 1.00 53.50 299 THR A C 1
ATOM 2409 O O . THR A 1 299 ? -14.639 -29.851 22.924 1.00 53.50 299 THR A O 1
ATOM 2412 N N . SER A 1 300 ? -13.758 -31.817 23.553 1.00 45.25 300 SER A N 1
ATOM 2413 C CA . SER A 1 300 ? -13.925 -31.649 25.001 1.00 45.25 300 SER A CA 1
ATOM 2414 C C . SER A 1 300 ? -13.124 -30.477 25.604 1.00 45.25 300 SER A C 1
ATOM 2416 O O . SER A 1 300 ? -13.472 -29.994 26.678 1.00 45.25 300 SER A O 1
ATOM 2418 N N . LEU A 1 301 ? -12.119 -29.938 24.899 1.00 41.38 301 LEU A N 1
ATOM 2419 C CA . LEU A 1 301 ? -11.271 -28.825 25.369 1.00 41.38 301 LEU A CA 1
ATOM 2420 C C . LEU A 1 301 ? -11.675 -27.422 24.864 1.00 41.38 301 LEU A C 1
ATOM 2422 O O . LEU A 1 301 ? -11.032 -26.435 25.219 1.00 41.38 301 LEU A O 1
ATOM 2426 N N . ALA A 1 302 ? -12.726 -27.288 24.043 1.00 39.84 302 ALA A N 1
ATOM 2427 C CA . ALA A 1 302 ? -13.023 -26.036 23.326 1.00 39.84 302 ALA A CA 1
ATOM 2428 C C . ALA A 1 302 ? -14.093 -25.120 23.963 1.00 39.84 302 ALA A C 1
ATOM 2430 O O . ALA A 1 302 ? -14.468 -24.115 23.355 1.00 39.84 302 ALA A O 1
ATOM 2431 N N . VAL A 1 303 ? -14.579 -25.399 25.177 1.00 41.66 303 VAL A N 1
ATOM 2432 C CA . VAL A 1 303 ? -15.612 -24.566 25.824 1.00 41.66 303 VAL A CA 1
ATOM 2433 C C . VAL A 1 303 ? -15.157 -24.086 27.200 1.00 41.66 303 VAL A C 1
ATOM 2435 O O . VAL A 1 303 ? -15.649 -24.517 28.232 1.00 41.66 303 VAL A O 1
ATOM 2438 N N . ILE A 1 304 ? -14.257 -23.104 27.205 1.00 39.00 304 ILE A N 1
ATOM 2439 C CA . ILE A 1 304 ? -14.228 -22.086 28.263 1.00 39.00 304 ILE A CA 1
ATOM 2440 C C . ILE A 1 304 ? -14.794 -20.806 27.641 1.00 39.00 304 ILE A C 1
ATOM 2442 O O . ILE A 1 304 ? -14.094 -19.834 27.362 1.00 39.00 304 ILE A O 1
ATOM 2446 N N . LEU A 1 305 ? -16.090 -20.837 27.328 1.00 38.41 305 LEU A N 1
ATOM 2447 C CA . LEU A 1 305 ? -16.864 -19.608 27.203 1.00 38.41 305 LEU A CA 1
ATOM 2448 C C . LEU A 1 305 ? -17.250 -19.190 28.625 1.00 38.41 305 LEU A C 1
ATOM 2450 O O . LEU A 1 305 ? -17.657 -20.055 29.401 1.00 38.41 305 LEU A O 1
ATOM 2454 N N . PRO A 1 306 ? -17.145 -17.900 28.989 1.00 39.31 306 PRO A N 1
ATOM 2455 C CA . PRO A 1 306 ? -17.682 -17.440 30.258 1.00 39.31 306 PRO A CA 1
ATOM 2456 C C . PRO A 1 306 ? -19.165 -17.804 30.289 1.00 39.31 306 PRO A C 1
ATOM 2458 O O . PRO A 1 306 ? -19.915 -17.438 29.375 1.00 39.31 306 PRO A O 1
ATOM 2461 N N . GLN A 1 307 ? -19.562 -18.566 31.313 1.00 35.66 307 GLN A N 1
ATOM 2462 C CA . GLN A 1 307 ? -20.963 -18.808 31.622 1.00 35.66 307 GLN A CA 1
ATOM 2463 C C . GLN A 1 307 ? -21.695 -17.470 31.529 1.00 35.66 307 GLN A C 1
ATOM 2465 O O . GLN A 1 307 ? -21.236 -16.463 32.076 1.00 35.66 307 GLN A O 1
ATOM 2470 N N . LYS A 1 308 ? -22.816 -17.460 30.796 1.00 43.44 308 LYS A N 1
ATOM 2471 C CA . LYS A 1 308 ? -23.837 -16.415 30.911 1.00 43.44 308 LYS A CA 1
ATOM 2472 C C . LYS A 1 308 ? -23.956 -16.100 32.399 1.00 43.44 308 LYS A C 1
ATOM 2474 O O . LYS A 1 308 ? -24.344 -16.987 33.154 1.00 43.44 308 LYS A O 1
ATOM 2479 N N . SER A 1 309 ? -23.595 -14.882 32.804 1.00 45.19 309 SER A N 1
ATOM 2480 C CA . SER A 1 309 ? -23.910 -14.403 34.141 1.00 45.19 309 SER A CA 1
ATOM 2481 C C . SER A 1 309 ? -25.423 -14.520 34.275 1.00 45.19 309 SER A C 1
ATOM 2483 O O . SER A 1 309 ? -26.175 -13.778 33.635 1.00 45.19 309 SER A O 1
ATOM 2485 N N . THR A 1 310 ? -25.859 -15.529 35.019 1.00 45.28 310 THR A N 1
ATOM 2486 C CA . THR A 1 310 ? -27.220 -15.651 35.518 1.00 45.28 310 THR A CA 1
ATOM 2487 C C . THR A 1 310 ? -27.605 -14.314 36.133 1.00 45.28 310 THR A C 1
ATOM 2489 O O . THR A 1 310 ? -26.782 -13.665 36.780 1.00 45.28 310 THR A O 1
ATOM 2492 N N . GLY A 1 311 ? -28.810 -13.864 35.793 1.00 44.28 311 GLY A N 1
ATOM 2493 C CA . GLY A 1 311 ? -29.228 -12.475 35.872 1.00 44.28 311 GLY A CA 1
ATOM 2494 C C . GLY A 1 311 ? -28.882 -11.800 37.191 1.00 44.28 311 GLY A C 1
ATOM 2495 O O . GLY A 1 311 ? -29.241 -12.267 38.267 1.00 44.28 311 GLY A O 1
ATOM 2496 N N . PHE A 1 312 ? -28.242 -10.640 37.076 1.00 44.19 312 PHE A N 1
ATOM 2497 C CA . PHE A 1 312 ? -28.351 -9.622 38.102 1.00 44.19 312 PHE A CA 1
ATOM 2498 C C . PHE A 1 312 ? -29.759 -9.034 37.966 1.00 44.19 312 PHE A C 1
ATOM 2500 O O . PHE A 1 312 ? -30.002 -8.113 37.186 1.00 44.19 312 PHE A O 1
ATOM 2507 N N . THR A 1 313 ? -30.720 -9.652 38.648 1.00 50.56 313 THR A N 1
ATOM 2508 C CA . THR A 1 313 ? -32.047 -9.080 38.855 1.00 50.56 313 THR A CA 1
ATOM 2509 C C . THR A 1 313 ? -31.834 -7.830 39.700 1.00 50.56 313 THR A C 1
ATOM 2511 O O . THR A 1 313 ? -31.609 -7.919 40.906 1.00 50.56 313 THR A O 1
ATOM 2514 N N . ILE A 1 314 ? -31.811 -6.656 39.066 1.00 49.44 314 ILE A N 1
ATOM 2515 C CA . ILE A 1 314 ? -31.840 -5.387 39.791 1.00 49.44 314 ILE A CA 1
ATOM 2516 C C . ILE A 1 314 ? -33.181 -5.361 40.514 1.00 49.44 314 ILE A C 1
ATOM 2518 O O . ILE A 1 314 ? -34.238 -5.230 39.900 1.00 49.44 314 ILE A O 1
ATOM 2522 N N . ASN A 1 315 ? -33.117 -5.568 41.822 1.00 48.59 315 ASN A N 1
ATOM 2523 C CA . ASN A 1 315 ? -34.266 -5.591 42.700 1.00 48.59 315 ASN A CA 1
ATOM 2524 C C . ASN A 1 315 ? -34.791 -4.150 42.815 1.00 48.59 315 ASN A C 1
ATOM 2526 O O . ASN A 1 315 ? -34.316 -3.358 43.626 1.00 48.59 315 ASN A O 1
ATOM 2530 N N . SER A 1 316 ? -35.748 -3.782 41.963 1.00 53.28 316 SER A N 1
ATOM 2531 C CA . SER A 1 316 ? -36.359 -2.447 41.901 1.00 53.28 316 SER A CA 1
ATOM 2532 C C . SER A 1 316 ? -37.302 -2.144 43.078 1.00 53.28 316 SER A C 1
ATOM 2534 O O . SER A 1 316 ? -38.097 -1.212 43.002 1.00 53.28 316 SER A O 1
ATOM 2536 N N . GLN A 1 317 ? -37.247 -2.920 44.165 1.00 52.56 317 GLN A N 1
ATOM 2537 C CA . GLN A 1 317 ? -38.146 -2.777 45.313 1.00 52.56 317 GLN A CA 1
ATOM 2538 C C . GLN A 1 317 ? -37.646 -1.833 46.420 1.00 52.56 317 GLN A C 1
ATOM 2540 O O . GLN A 1 317 ? -38.454 -1.439 47.252 1.00 52.56 317 GLN A O 1
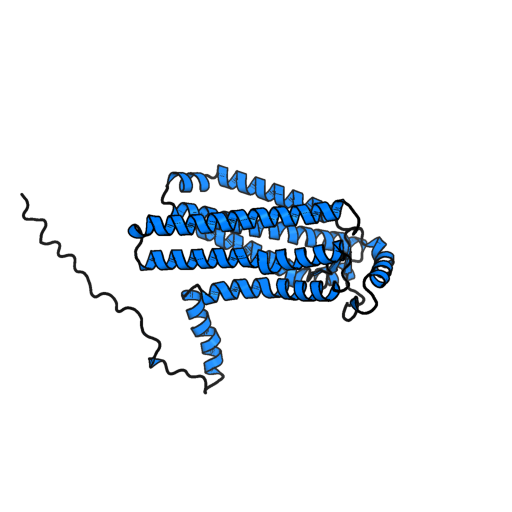ATOM 2545 N N . ASN A 1 318 ? -36.389 -1.370 46.405 1.00 50.78 318 ASN A N 1
ATOM 2546 C CA . ASN A 1 318 ? -35.852 -0.535 47.498 1.00 50.78 318 ASN A CA 1
ATOM 2547 C C . ASN A 1 318 ? -35.840 0.989 47.260 1.00 50.78 318 ASN A C 1
ATOM 2549 O O . ASN A 1 318 ? -35.289 1.713 48.080 1.00 50.78 318 ASN A O 1
ATOM 2553 N N . MET A 1 319 ? -36.478 1.510 46.204 1.00 49.69 319 MET A N 1
ATOM 2554 C CA . MET A 1 319 ? -36.595 2.969 45.979 1.00 49.69 319 MET A CA 1
ATOM 2555 C C . MET A 1 319 ? -38.008 3.544 46.200 1.00 49.69 319 MET A C 1
ATOM 2557 O O . MET A 1 319 ? -38.332 4.598 45.666 1.00 49.69 319 MET A O 1
ATOM 2561 N N . ARG A 1 320 ? -38.863 2.888 47.003 1.00 51.84 320 ARG A N 1
ATOM 2562 C CA . ARG A 1 320 ? -40.166 3.455 47.428 1.00 51.84 320 ARG A CA 1
ATOM 2563 C C . ARG A 1 320 ? -40.251 3.917 48.888 1.00 51.84 320 ARG A C 1
ATOM 2565 O O . ARG A 1 320 ? -41.278 4.470 49.252 1.00 51.84 320 ARG A O 1
ATOM 2572 N N . ASN A 1 321 ? -39.193 3.774 49.690 1.00 47.41 321 ASN A N 1
ATOM 2573 C CA . ASN A 1 321 ? -39.205 4.152 51.114 1.00 47.41 321 ASN A CA 1
ATOM 2574 C C . ASN A 1 321 ? -38.195 5.262 51.454 1.00 47.41 321 ASN A C 1
ATOM 2576 O O . ASN A 1 321 ? -37.475 5.166 52.443 1.00 47.41 321 ASN A O 1
ATOM 2580 N N . MET A 1 322 ? -38.125 6.305 50.628 1.00 48.91 322 MET A N 1
ATOM 2581 C CA . MET A 1 322 ? -37.520 7.585 51.014 1.00 48.91 322 MET A CA 1
ATOM 2582 C C . MET A 1 322 ? -38.451 8.713 50.562 1.00 48.91 322 MET A C 1
ATOM 2584 O O . MET A 1 322 ? -38.199 9.379 49.563 1.00 48.91 322 MET A O 1
ATOM 2588 N N . ASN A 1 323 ? -39.565 8.828 51.284 1.00 47.25 323 ASN A N 1
ATOM 2589 C CA . ASN A 1 323 ? -40.292 10.074 51.516 1.00 47.25 323 ASN A CA 1
ATOM 2590 C C . ASN A 1 323 ? -40.095 10.421 52.989 1.00 47.25 323 ASN A C 1
ATOM 2592 O O . ASN A 1 323 ? -40.116 9.464 53.799 1.00 47.25 323 ASN A O 1
#

pLDDT: mean 80.61, std 13.96, range [35.66, 96.44]

Solvent-accessible surface area (backbone atoms only — not comparable to full-atom values): 17685 Å² total; per-residue (Å²): 112,76,65,60,53,50,47,52,52,50,30,53,50,34,45,52,48,34,49,41,41,46,71,46,35,32,32,68,47,66,40,55,64,52,41,34,28,33,31,69,18,54,49,37,59,48,20,69,71,59,33,69,90,60,15,49,61,52,47,52,51,52,54,31,46,43,49,33,29,49,49,52,31,53,53,34,51,53,51,53,50,52,53,51,38,30,67,57,63,72,39,64,67,56,39,54,52,63,65,31,66,66,50,48,49,51,52,52,51,52,49,51,49,50,29,50,52,54,22,51,54,51,52,74,38,46,55,70,72,86,54,46,72,62,48,53,50,54,44,48,70,73,63,40,88,72,68,57,73,87,58,63,94,85,50,44,72,48,42,32,52,78,84,36,68,64,44,55,49,51,52,49,52,50,51,51,52,51,50,52,50,45,52,51,51,46,50,51,42,52,49,41,53,53,42,43,61,75,45,43,87,82,42,55,75,69,57,42,52,50,54,51,49,56,46,53,50,49,43,55,51,58,46,42,53,47,63,28,44,50,48,37,52,50,52,25,49,49,30,53,79,68,69,41,94,59,42,67,65,41,30,55,50,27,51,52,32,53,66,42,42,67,59,47,52,52,47,51,47,34,73,68,36,61,71,50,35,50,51,48,43,61,52,56,48,44,48,52,35,69,77,36,74,88,62,66,71,77,71,88,78,76,75,85,65,82,71,78,77,73,77,83,73,78,74,83,74,79,80,78,83,83,127

Radius of gyration: 25.57 Å; Cα contacts (8 Å, |Δi|>4): 278; chains: 1; bounding box: 68×59×83 Å